Protein AF-A0A1G2ZH88-F1 (afdb_monomer)

Foldseek 3Di:
DDDDDDPPPDPPPPPPQDWAADDDPVVQVLDDVVCHPVDTDGDVVVVVNPDQDDVQVVTHWDDDPNHTFAFDKPPPDFWFFFQAADAPAWADDPPAIHHAFQKTAGDDQVCVSCQPPDWWWKWWPFRHPVDIGIFTWPHADRVRRMTGTDDPTDPRHGHGGTTMMTGDPDTDDDDPDDDDDDDDD

pLDDT: mean 80.67, std 19.85, range [30.7, 98.25]

Solvent-accessible surface area (backbone atoms only — not comparable to full-atom values): 11593 Å² total; per-residue (Å²): 142,85,88,85,79,86,79,82,72,79,83,75,70,80,55,92,80,58,63,40,75,67,75,56,62,80,57,52,71,74,44,57,78,89,49,58,87,73,46,69,45,67,72,45,64,86,67,75,48,83,76,59,72,49,73,77,81,68,40,71,82,53,68,58,94,93,35,81,51,49,63,26,42,45,51,85,68,81,65,42,57,30,70,34,60,65,31,90,48,77,38,69,60,98,88,46,66,33,10,46,42,47,29,30,32,52,78,85,66,70,73,56,76,48,64,87,52,93,80,49,41,34,42,24,23,37,59,42,92,88,50,67,51,61,43,44,52,67,46,66,42,66,90,78,32,31,42,33,45,39,81,82,54,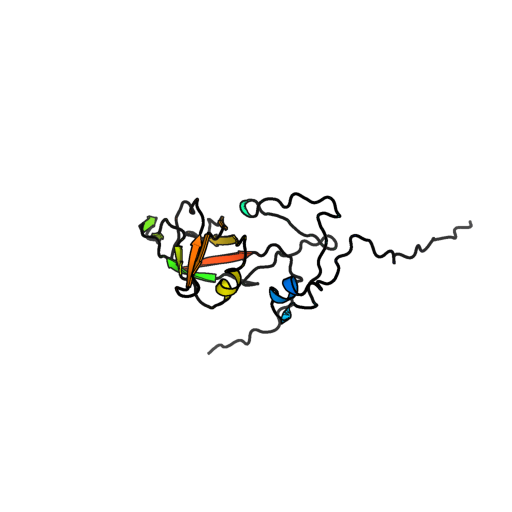57,93,84,16,26,24,56,73,23,41,31,30,37,60,46,100,50,72,42,78,89,74,78,93,80,87,77,86,84,83,75,135

Sequence (185 aa):
MDFDQDDDGDDTAFDSNSPSQVVEHAVLERLDPVARGNVLQADLHSQDITDYGEPSGGGIELFFQDKPMTLARWPNQGFVEIAQVLGPTAVGEHGAKGCAEGVFAYEGDRPGRWVAEKDVWLHGYWFWDWSDQRQKVEAIDQQKRTITLAKPHHHYGYRKGQWFYRSDDWATWPVPDSQNPTVKP

Nearest PDB structures (foldseek):
  6skg-assembly1_Bf  TM=5.204E-01  e=1.278E+00  Thermococcus kodakarensis
  3zn6-assembly1_A-2  TM=3.166E-01  e=2.103E-01  Thermus virus P23-77
  3zmn-assembly2_B  TM=2.925E-01  e=3.083E-01  Thermus virus P23-77
  1sqr-assembly1_A  TM=5.521E-01  e=5.906E+00  Pyrococcus furiosus
  4uzf-assembly1_B  TM=3.014E-01  e=8.713E-01  Corynebacterium ammoniagenes

Secondary structure (DSSP, 8-state):
---------------TTS-EE---HHHHHHS-TTTTTT-EE--SGGGT------GGGT----EETTEEPEEEEESSSS-EE--EE--SSEEEETTEEEESS-EEE--SSGGGGGTT-SS-EEEEE-S-TT-EEEEEEEEEETTTTEEEEPSSPPTT-B-TT-EEEEEEEEEEP------------

Structure (mmCIF, N/CA/C/O backbone):
data_AF-A0A1G2ZH88-F1
#
_entry.id   AF-A0A1G2ZH88-F1
#
loop_
_atom_site.group_PDB
_atom_site.id
_atom_site.type_symbol
_atom_site.label_atom_id
_atom_site.label_alt_id
_atom_site.label_comp_id
_atom_site.label_asym_id
_atom_site.label_entity_id
_atom_site.label_seq_id
_atom_site.pdbx_PDB_ins_code
_atom_site.Cartn_x
_atom_site.Cartn_y
_atom_site.Cartn_z
_atom_site.occupancy
_atom_site.B_iso_or_equiv
_atom_site.auth_seq_id
_atom_site.auth_comp_id
_atom_site.auth_asym_id
_atom_site.auth_atom_id
_atom_site.pdbx_PDB_model_num
ATOM 1 N N . MET A 1 1 ? -6.460 -7.304 67.877 1.00 42.16 1 MET A N 1
ATOM 2 C CA . MET A 1 1 ? -6.487 -8.021 66.594 1.00 42.16 1 MET A CA 1
ATOM 3 C C . MET A 1 1 ? -7.935 -8.006 66.197 1.00 42.16 1 MET A C 1
ATOM 5 O O . MET A 1 1 ? -8.683 -8.688 66.866 1.00 42.16 1 MET A O 1
ATOM 9 N N . ASP A 1 2 ? -8.296 -7.151 65.252 1.00 33.78 2 ASP A N 1
ATOM 10 C CA . ASP A 1 2 ? -9.546 -7.210 64.495 1.00 33.78 2 ASP A CA 1
ATOM 11 C C . ASP A 1 2 ? -9.200 -6.521 63.176 1.00 33.78 2 ASP A C 1
ATOM 13 O O . ASP A 1 2 ? -8.874 -5.333 63.149 1.00 33.78 2 ASP A O 1
ATOM 17 N N . PHE A 1 3 ? -9.083 -7.330 62.132 1.00 39.47 3 PHE A N 1
ATOM 18 C CA . PHE A 1 3 ? -8.787 -6.936 60.765 1.00 39.47 3 PHE A CA 1
ATOM 19 C C . PHE A 1 3 ? -9.945 -7.535 59.982 1.00 39.47 3 PHE A C 1
ATOM 21 O O . PHE A 1 3 ? -9.954 -8.740 59.788 1.00 39.47 3 PHE A O 1
ATOM 28 N N . ASP A 1 4 ? -10.955 -6.726 59.685 1.00 41.91 4 ASP A N 1
ATOM 29 C CA . ASP A 1 4 ? -12.076 -7.104 58.828 1.00 41.91 4 ASP A CA 1
ATOM 30 C C . ASP A 1 4 ? -12.722 -5.821 58.306 1.00 41.91 4 ASP A C 1
ATOM 32 O O . ASP A 1 4 ? -13.436 -5.129 59.033 1.00 41.91 4 ASP A O 1
ATOM 36 N N . GLN A 1 5 ? -12.412 -5.489 57.057 1.00 38.62 5 GLN A N 1
ATOM 37 C CA . GLN A 1 5 ? -13.396 -5.234 56.004 1.00 38.62 5 GLN A CA 1
ATOM 38 C C . GLN A 1 5 ? -12.619 -4.931 54.723 1.00 38.62 5 GLN A C 1
ATOM 40 O O . GLN A 1 5 ? -12.263 -3.786 54.447 1.00 38.62 5 GLN A O 1
ATOM 45 N N . ASP A 1 6 ? -12.333 -5.996 53.976 1.00 37.78 6 ASP A N 1
ATOM 46 C CA . ASP A 1 6 ? -12.059 -5.888 52.551 1.00 37.78 6 ASP A CA 1
ATOM 47 C C . ASP A 1 6 ? -13.381 -5.488 51.881 1.00 37.78 6 ASP A C 1
ATOM 49 O O . ASP A 1 6 ? -14.366 -6.229 51.867 1.00 37.78 6 ASP A O 1
ATOM 53 N N . ASP A 1 7 ? -13.414 -4.232 51.447 1.00 39.69 7 ASP A N 1
ATOM 54 C CA . ASP A 1 7 ? -14.431 -3.644 50.588 1.00 39.69 7 ASP A CA 1
ATOM 55 C C . ASP A 1 7 ? -14.211 -4.207 49.178 1.00 39.69 7 ASP A C 1
ATOM 57 O O . ASP A 1 7 ? -13.437 -3.663 48.389 1.00 39.69 7 ASP A O 1
ATOM 61 N N . ASP A 1 8 ? -14.834 -5.354 48.893 1.00 42.06 8 ASP A N 1
ATOM 62 C CA . ASP A 1 8 ? -14.961 -5.902 47.541 1.00 42.06 8 ASP A CA 1
ATOM 63 C C . ASP A 1 8 ? -15.889 -4.983 46.727 1.00 42.06 8 ASP A C 1
ATOM 65 O O . ASP A 1 8 ? -17.078 -5.250 46.523 1.00 42.06 8 ASP A O 1
ATOM 69 N N . GLY A 1 9 ? -15.326 -3.852 46.301 1.00 36.97 9 GLY A N 1
ATOM 70 C CA . GLY A 1 9 ? -15.921 -2.933 45.349 1.00 36.97 9 GLY A CA 1
ATOM 71 C C . GLY A 1 9 ? -16.165 -3.642 44.022 1.00 36.97 9 GLY A C 1
ATOM 72 O O . GLY A 1 9 ? -15.236 -3.990 43.300 1.00 36.97 9 GLY A O 1
ATOM 73 N N . ASP A 1 10 ? -17.444 -3.852 43.741 1.00 36.22 10 ASP A N 1
ATOM 74 C CA . ASP A 1 10 ? -18.044 -4.242 42.470 1.00 36.22 10 ASP A CA 1
ATOM 75 C C . ASP A 1 10 ? -17.406 -3.509 41.270 1.00 36.22 10 ASP A C 1
ATOM 77 O O . ASP A 1 10 ? -17.711 -2.352 40.980 1.00 36.22 10 ASP A O 1
ATOM 81 N N . ASP A 1 11 ? -16.517 -4.210 40.563 1.00 39.03 11 ASP A N 1
ATOM 82 C CA . ASP A 1 11 ? -15.760 -3.733 39.397 1.00 39.03 11 ASP A CA 1
ATOM 83 C C . ASP A 1 11 ? -16.581 -3.819 38.087 1.00 39.03 11 ASP A C 1
ATOM 85 O O . ASP A 1 11 ? -16.051 -4.055 37.002 1.00 39.03 11 ASP A O 1
ATOM 89 N N . THR A 1 12 ? -17.911 -3.668 38.162 1.00 40.97 12 THR A N 1
ATOM 90 C CA . THR A 1 12 ? -18.802 -3.656 36.982 1.00 40.97 12 THR A CA 1
ATOM 91 C C . THR A 1 12 ? -19.251 -2.257 36.565 1.00 40.97 12 THR A C 1
ATOM 93 O O . THR A 1 12 ? -20.272 -2.083 35.890 1.00 40.97 12 THR A O 1
ATOM 96 N N . ALA A 1 13 ? -18.449 -1.237 36.878 1.00 36.22 13 ALA A N 1
ATOM 97 C CA . ALA A 1 13 ? -18.542 0.024 36.163 1.00 36.22 13 ALA A CA 1
ATOM 98 C C . ALA A 1 13 ? -18.202 -0.245 34.688 1.00 36.22 13 ALA A C 1
ATOM 100 O O . ALA A 1 13 ? -17.044 -0.434 34.326 1.00 36.22 13 ALA A O 1
ATOM 101 N N . PHE A 1 14 ? -19.226 -0.287 33.830 1.00 38.41 14 PHE A N 1
ATOM 102 C CA . PHE A 1 14 ? -19.046 -0.125 32.393 1.00 38.41 14 PHE A CA 1
ATOM 103 C C . PHE A 1 14 ? -18.378 1.232 32.183 1.00 38.41 14 PHE A C 1
ATOM 105 O O . PHE A 1 14 ? -19.040 2.270 32.161 1.00 38.41 14 PHE A O 1
ATOM 112 N N . ASP A 1 15 ? -17.051 1.205 32.111 1.00 52.72 15 ASP A N 1
ATOM 113 C CA . ASP A 1 15 ? -16.222 2.351 31.802 1.00 52.72 15 ASP A CA 1
ATOM 114 C C . ASP A 1 15 ? -16.732 2.945 30.487 1.00 52.72 15 ASP A C 1
ATOM 116 O O . ASP A 1 15 ? -16.793 2.250 29.466 1.00 52.72 15 ASP A O 1
ATOM 120 N N . SER A 1 16 ? -17.120 4.221 30.513 1.00 51.28 16 SER A N 1
ATOM 121 C CA . SER A 1 16 ? -17.538 4.980 29.332 1.00 51.28 16 SER A CA 1
ATOM 122 C C . SER A 1 16 ? -16.463 5.032 28.235 1.00 51.28 16 SER A C 1
ATOM 124 O O . SER A 1 16 ? -16.773 5.450 27.123 1.00 51.28 16 SER A O 1
ATOM 126 N N . ASN A 1 17 ? -15.237 4.572 28.521 1.00 61.56 17 ASN A N 1
ATOM 127 C CA . ASN A 1 17 ? -14.155 4.351 27.557 1.00 61.56 17 ASN A CA 1
ATOM 128 C C . ASN A 1 17 ? -14.120 2.954 26.908 1.00 61.56 17 ASN A C 1
ATOM 130 O O . ASN A 1 17 ? -13.228 2.678 26.102 1.00 61.56 17 ASN A O 1
ATOM 134 N N . SER A 1 18 ? -15.055 2.056 27.219 1.00 73.12 18 SER A N 1
ATOM 135 C CA . SER A 1 18 ? -15.041 0.702 26.657 1.00 73.12 18 SER A CA 1
ATOM 136 C C . SER A 1 18 ? -15.429 0.692 25.170 1.00 73.12 18 SER A C 1
ATOM 138 O O . SER A 1 18 ? -16.426 1.316 24.792 1.0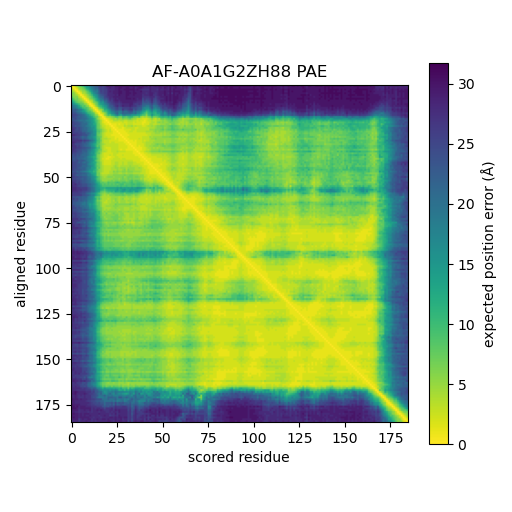0 73.12 18 SER A O 1
ATOM 140 N N . PRO A 1 19 ? -14.712 -0.058 24.310 1.00 81.94 19 PRO A N 1
ATOM 141 C CA . PRO A 1 19 ? -15.115 -0.245 22.923 1.00 81.94 19 PRO A CA 1
ATOM 142 C C . PRO A 1 19 ? -16.531 -0.836 22.816 1.00 81.94 19 PRO A C 1
ATOM 144 O O . PRO A 1 19 ? -16.877 -1.789 23.512 1.00 81.94 19 PRO A O 1
ATOM 147 N N . SER A 1 20 ? -17.341 -0.299 21.907 1.00 87.25 20 SER A N 1
ATOM 148 C CA . SER A 1 20 ? -18.717 -0.734 21.630 1.00 87.25 20 SER A CA 1
ATOM 149 C C . SER A 1 20 ? -18.806 -1.484 20.299 1.00 87.25 20 SER A C 1
ATOM 151 O O . SER A 1 20 ? -17.923 -1.359 19.456 1.00 87.25 20 SER A O 1
ATOM 153 N N . GLN A 1 21 ? -19.847 -2.288 20.070 1.00 90.94 21 GLN A N 1
ATOM 154 C CA . GLN A 1 21 ? -20.020 -2.941 18.766 1.00 90.94 21 GLN A CA 1
ATOM 155 C C . GLN A 1 21 ? -20.335 -1.924 17.664 1.00 90.94 21 GLN A C 1
ATOM 157 O O . GLN A 1 21 ? -21.145 -1.020 17.859 1.00 90.94 21 GLN A O 1
ATOM 162 N N . VAL A 1 22 ? -19.749 -2.126 16.481 1.00 88.56 22 VAL A N 1
ATOM 163 C CA . VAL A 1 22 ? -20.111 -1.351 15.286 1.00 88.56 22 VAL A CA 1
ATOM 164 C C . VAL A 1 22 ? -21.521 -1.732 14.843 1.00 88.56 22 VAL A C 1
ATOM 166 O O . VAL A 1 22 ? -21.777 -2.890 14.499 1.00 88.56 22 VAL A O 1
ATOM 169 N N . VAL A 1 23 ? -22.424 -0.754 14.802 1.00 87.88 23 VAL A N 1
ATOM 170 C CA . VAL A 1 23 ? -23.828 -0.950 14.395 1.00 87.88 23 VAL A CA 1
ATOM 171 C C . VAL A 1 23 ? -24.220 -0.096 13.190 1.00 87.88 23 VAL A C 1
ATOM 173 O O . VAL A 1 23 ? -25.217 -0.378 12.524 1.00 87.88 23 VAL A O 1
ATOM 176 N N . GLU A 1 24 ? -23.428 0.923 12.861 1.00 89.12 24 GLU A N 1
ATOM 177 C CA . GLU A 1 24 ? -23.667 1.821 11.740 1.00 89.12 24 GLU A CA 1
ATOM 178 C C . GLU A 1 24 ? -23.619 1.066 10.404 1.00 89.12 24 GLU A C 1
ATOM 180 O O . GLU A 1 24 ? -22.575 0.568 9.974 1.00 89.12 24 GLU A O 1
ATOM 185 N N . HIS A 1 25 ? -24.752 1.038 9.695 1.00 87.75 25 HIS A N 1
ATOM 186 C CA . HIS A 1 25 ? -24.906 0.288 8.443 1.00 87.75 25 HIS A CA 1
ATOM 187 C C . HIS A 1 25 ? -23.846 0.652 7.395 1.00 87.75 25 HIS A C 1
ATOM 189 O O . HIS A 1 25 ? -23.230 -0.228 6.799 1.00 87.75 25 HIS A O 1
ATOM 195 N N . ALA A 1 26 ? -23.571 1.950 7.229 1.00 86.75 26 ALA A N 1
ATOM 196 C CA . ALA A 1 26 ? -22.577 2.439 6.277 1.00 86.75 26 ALA A CA 1
ATOM 197 C C . ALA A 1 26 ? -21.147 1.959 6.599 1.00 86.75 26 ALA A C 1
ATOM 199 O O . ALA A 1 26 ? -20.332 1.795 5.691 1.00 86.75 26 ALA A O 1
ATOM 200 N N . VAL A 1 27 ? -20.826 1.717 7.876 1.00 85.38 27 VAL A N 1
ATOM 201 C CA . VAL A 1 27 ? -19.529 1.159 8.287 1.00 85.38 27 VAL A CA 1
ATOM 202 C C . VAL A 1 27 ? -19.515 -0.349 8.044 1.00 85.38 27 VAL A C 1
ATOM 204 O O . VAL A 1 27 ? -18.581 -0.866 7.433 1.00 85.38 27 VAL A O 1
ATOM 207 N N . LEU A 1 28 ? -20.581 -1.056 8.430 1.00 86.56 28 LEU A N 1
ATOM 208 C CA . LEU A 1 28 ? -20.712 -2.503 8.227 1.00 86.56 28 LEU A CA 1
ATOM 209 C C . LEU A 1 28 ? -20.646 -2.909 6.746 1.00 86.56 28 LEU A C 1
ATOM 211 O O . LEU A 1 28 ? -20.060 -3.943 6.420 1.00 86.56 28 LEU A O 1
ATOM 215 N N . GLU A 1 29 ? -21.198 -2.102 5.837 1.00 87.06 29 GLU A N 1
ATOM 216 C CA . GLU A 1 29 ? -21.135 -2.345 4.389 1.00 87.06 29 GLU A CA 1
ATOM 217 C C . GLU A 1 29 ? -19.706 -2.309 3.830 1.00 87.06 29 GLU A C 1
ATOM 219 O O . GLU A 1 29 ? -19.413 -3.019 2.867 1.00 87.06 29 GLU A O 1
ATOM 224 N N . ARG A 1 30 ? -18.799 -1.551 4.461 1.00 82.69 30 ARG A N 1
ATOM 225 C CA . ARG A 1 30 ? -17.374 -1.485 4.086 1.00 82.69 30 ARG A CA 1
ATOM 226 C C . ARG A 1 30 ? -16.585 -2.694 4.588 1.00 82.69 30 ARG A C 1
ATOM 228 O O . ARG A 1 30 ? -15.577 -3.078 3.986 1.00 82.69 30 ARG A O 1
ATOM 235 N N . LEU A 1 31 ? -17.042 -3.306 5.679 1.00 83.00 31 LEU A N 1
ATOM 236 C CA . LEU A 1 31 ? -16.409 -4.479 6.267 1.00 83.00 31 LEU A CA 1
ATOM 237 C C . LEU A 1 31 ? -16.694 -5.740 5.448 1.00 83.00 31 LEU A C 1
ATOM 239 O O . LEU A 1 31 ? -17.761 -5.917 4.850 1.00 83.00 31 LEU A O 1
ATOM 243 N N . ASP A 1 32 ? -15.719 -6.650 5.460 1.00 81.75 32 ASP A N 1
ATOM 244 C CA . ASP A 1 32 ? -15.925 -8.009 4.970 1.00 81.75 32 ASP A CA 1
ATOM 245 C C . ASP A 1 32 ? -17.092 -8.661 5.729 1.00 81.75 32 ASP A C 1
ATOM 247 O O . ASP A 1 32 ? -17.134 -8.529 6.956 1.00 81.75 32 ASP A O 1
ATOM 251 N N . PRO A 1 33 ? -18.027 -9.357 5.054 1.00 83.94 33 PRO A N 1
ATOM 252 C CA . PRO A 1 33 ? -19.134 -10.026 5.726 1.00 83.94 33 PRO A CA 1
ATOM 253 C C . PRO A 1 33 ? -18.716 -10.877 6.928 1.00 83.94 33 PRO A C 1
ATOM 255 O O . PRO A 1 33 ? -19.429 -10.872 7.926 1.00 83.94 33 PRO A O 1
ATOM 258 N N . VAL A 1 34 ? -17.551 -11.537 6.877 1.00 84.88 34 VAL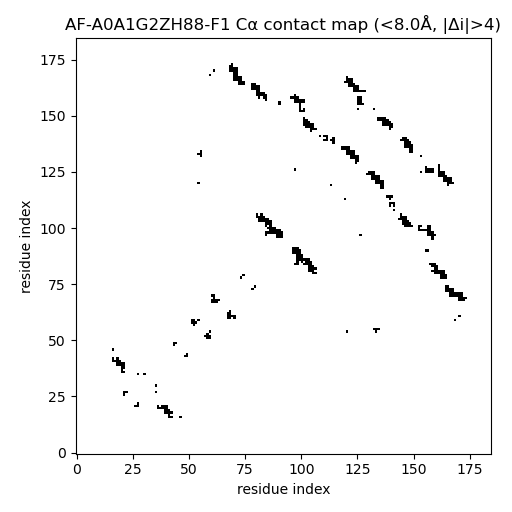 A N 1
ATOM 259 C CA . VAL A 1 34 ? -17.061 -12.378 7.990 1.00 84.88 34 VAL A CA 1
ATOM 260 C C . VAL A 1 34 ? -16.589 -11.575 9.209 1.00 84.88 34 VAL A C 1
ATOM 262 O O . VAL A 1 34 ? -16.514 -12.111 10.311 1.00 84.88 34 VAL A O 1
ATOM 265 N N . ALA A 1 35 ? -16.266 -10.292 9.032 1.00 85.75 35 ALA A N 1
ATOM 266 C CA . ALA A 1 35 ? -15.848 -9.407 10.117 1.00 85.75 35 ALA A CA 1
ATOM 267 C C . ALA A 1 35 ? -17.041 -8.746 10.827 1.00 85.75 35 ALA A C 1
ATOM 269 O O . ALA A 1 35 ? -16.918 -8.311 11.971 1.00 85.75 35 ALA A O 1
ATOM 270 N N . ARG A 1 36 ? -18.207 -8.665 10.175 1.00 88.12 36 ARG A N 1
ATOM 271 C CA . ARG A 1 36 ? -19.398 -8.011 10.740 1.00 88.12 36 ARG A CA 1
ATOM 272 C C . ARG A 1 36 ? -19.820 -8.702 12.041 1.00 88.12 36 ARG A C 1
ATOM 274 O O . ARG A 1 36 ? -19.856 -9.925 12.111 1.00 88.12 36 ARG A O 1
ATOM 281 N N . GLY A 1 37 ? -20.125 -7.910 13.068 1.00 86.94 37 GLY A N 1
ATOM 282 C CA . GLY A 1 37 ? -20.466 -8.402 14.411 1.00 86.94 37 GLY A CA 1
ATOM 283 C C . GLY A 1 37 ? -19.268 -8.741 15.309 1.00 86.94 37 GLY A C 1
ATOM 284 O O . GLY A 1 37 ? -19.453 -8.885 16.512 1.00 86.94 37 GLY A O 1
ATOM 285 N N . ASN A 1 38 ? -18.049 -8.801 14.758 1.00 88.00 38 ASN A N 1
ATOM 286 C CA . ASN A 1 38 ? -16.813 -9.037 15.518 1.00 88.00 38 ASN A CA 1
ATOM 287 C C . ASN A 1 38 ? -15.969 -7.764 15.710 1.00 88.00 38 ASN A C 1
ATOM 289 O O . ASN A 1 38 ? -14.958 -7.799 16.406 1.00 88.00 38 ASN A O 1
ATOM 293 N N . VAL A 1 39 ? -16.349 -6.653 15.071 1.00 88.44 39 VAL A N 1
ATOM 294 C CA . VAL A 1 39 ? -15.622 -5.381 15.158 1.00 88.44 39 VAL A CA 1
ATOM 295 C C . VAL A 1 39 ? -16.180 -4.530 16.292 1.00 88.44 39 VAL A C 1
ATOM 297 O O . VAL A 1 39 ? -17.390 -4.298 16.375 1.00 88.44 39 VAL A O 1
ATOM 300 N N . LEU A 1 40 ? -15.269 -4.046 17.133 1.00 88.81 40 LEU A N 1
ATOM 301 C CA . LEU A 1 40 ? -15.532 -3.051 18.164 1.00 88.81 40 LEU A CA 1
ATOM 302 C C . LEU A 1 40 ? -14.985 -1.687 17.723 1.00 88.81 40 LEU A C 1
ATOM 304 O O . LEU A 1 40 ? -13.981 -1.622 17.013 1.00 88.81 40 LEU A O 1
ATOM 308 N N . GLN A 1 41 ? -15.637 -0.612 18.154 1.00 88.56 41 GLN A N 1
ATOM 309 C CA . GLN A 1 41 ? -15.246 0.774 17.926 1.00 88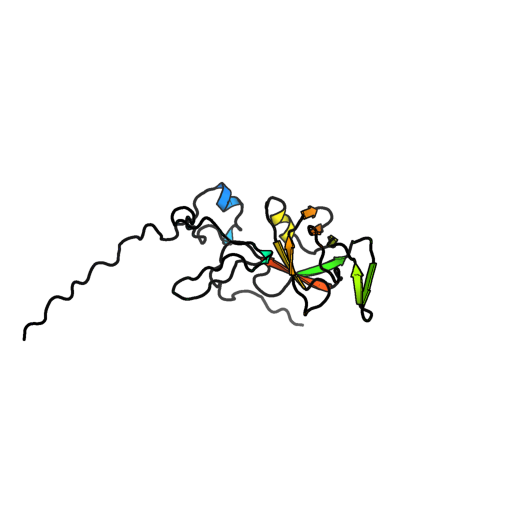.56 41 GLN A CA 1
ATOM 310 C C . GLN A 1 41 ? -15.079 1.513 19.250 1.00 88.56 41 GLN A C 1
ATOM 312 O O . GLN A 1 41 ? -15.876 1.341 20.172 1.00 88.56 41 GLN A O 1
ATOM 317 N N . ALA A 1 42 ? -14.064 2.365 19.317 1.00 87.69 42 ALA A N 1
ATOM 318 C CA . ALA A 1 42 ? -13.867 3.316 20.399 1.00 87.69 42 ALA A CA 1
ATOM 319 C C . ALA A 1 42 ? -13.842 4.727 19.808 1.00 87.69 42 ALA A C 1
ATOM 321 O O . ALA A 1 42 ? -13.250 4.946 18.748 1.00 87.69 42 ALA A O 1
ATOM 322 N N . ASP A 1 43 ? -14.495 5.669 20.482 1.00 86.88 43 ASP A N 1
ATOM 323 C CA . ASP A 1 43 ? -14.415 7.082 20.131 1.00 86.88 43 ASP A CA 1
ATOM 324 C C . ASP A 1 43 ? -13.137 7.664 20.752 1.00 86.88 43 ASP A C 1
ATOM 326 O O . ASP A 1 43 ? -12.988 7.724 21.971 1.00 86.88 43 ASP A O 1
ATOM 330 N N . LEU A 1 44 ? -12.180 8.023 19.895 1.00 87.56 44 LEU A N 1
ATOM 331 C CA . LEU A 1 44 ? -10.914 8.628 20.308 1.00 87.56 44 LEU A CA 1
ATOM 332 C C . LEU A 1 44 ? -11.075 10.120 20.621 1.00 87.56 44 LEU A C 1
ATOM 334 O O . LEU A 1 44 ? -10.394 10.644 21.500 1.00 87.56 44 LEU A O 1
ATOM 338 N N . HIS A 1 45 ? -12.011 10.799 19.955 1.00 87.00 45 HIS A N 1
ATOM 339 C CA . HIS A 1 45 ? -12.262 12.215 20.190 1.00 87.00 45 HIS A CA 1
ATOM 340 C C . HIS A 1 45 ? -12.895 12.432 21.566 1.00 87.00 45 HIS A C 1
ATOM 342 O O . HIS A 1 45 ? -12.558 13.395 22.249 1.00 87.00 45 HIS A O 1
ATOM 348 N N . SER A 1 46 ? -13.779 11.533 22.013 1.00 88.12 46 SER A N 1
ATOM 349 C CA . SER A 1 46 ? -14.308 11.574 23.385 1.00 88.12 46 SER A CA 1
ATOM 350 C C . SER A 1 46 ? -13.240 11.321 24.457 1.00 88.12 46 SER A C 1
ATOM 352 O O . SER A 1 46 ? -13.511 11.533 25.635 1.00 88.12 46 SER A O 1
ATOM 354 N N . GLN A 1 47 ? -12.051 10.866 24.053 1.00 86.19 47 GLN A N 1
ATOM 355 C CA . GLN A 1 47 ? -10.885 10.618 24.903 1.00 86.19 47 GLN A CA 1
ATOM 356 C C . GLN A 1 47 ? -9.792 11.685 24.727 1.00 86.19 47 GLN A C 1
ATOM 358 O O . GLN A 1 47 ? -8.653 11.464 25.128 1.00 86.19 47 GLN A O 1
ATOM 363 N N . ASP A 1 48 ? -10.117 12.821 24.099 1.00 90.00 48 ASP A N 1
ATOM 364 C CA . ASP A 1 48 ? -9.186 13.920 23.806 1.00 90.00 48 ASP A CA 1
ATOM 365 C C . ASP A 1 48 ? -7.995 13.524 22.906 1.00 90.00 48 ASP A C 1
ATOM 367 O O . ASP A 1 48 ? -7.000 14.247 22.802 1.00 90.00 48 ASP A O 1
ATOM 371 N N . ILE A 1 49 ? -8.098 12.397 22.193 1.00 87.44 49 ILE A N 1
ATOM 372 C CA . ILE A 1 49 ? -7.116 11.965 21.198 1.00 87.44 49 ILE A CA 1
ATOM 373 C C . ILE A 1 49 ? -7.565 12.499 19.838 1.00 87.44 49 ILE A C 1
ATOM 375 O O . ILE A 1 49 ? -8.437 11.935 19.178 1.00 87.44 49 ILE A O 1
ATOM 379 N N . THR A 1 50 ? -6.962 13.609 19.416 1.00 87.62 50 THR A N 1
ATOM 380 C CA . THR A 1 50 ? -7.271 14.271 18.134 1.00 87.62 50 THR A CA 1
ATOM 381 C C . THR A 1 50 ? -6.121 14.238 17.129 1.00 87.62 50 THR A C 1
ATOM 383 O O . THR A 1 50 ? -6.304 14.638 15.980 1.00 87.62 50 THR A O 1
ATOM 386 N N . ASP A 1 51 ? -4.937 13.803 17.560 1.00 86.00 51 ASP A N 1
ATOM 387 C CA . ASP A 1 51 ? -3.762 13.599 16.713 1.00 86.00 51 ASP A CA 1
ATOM 388 C C . ASP A 1 51 ? -3.459 12.102 16.634 1.00 86.00 51 ASP A C 1
ATOM 390 O O . ASP A 1 51 ? -3.208 11.449 17.647 1.00 86.00 51 ASP A O 1
ATOM 394 N N . TYR A 1 52 ? -3.514 11.563 15.420 1.00 82.19 52 TYR A N 1
ATOM 395 C CA . TYR A 1 52 ? -3.323 10.140 15.138 1.00 82.19 52 TYR A CA 1
ATOM 396 C C . TYR A 1 52 ? -1.942 9.847 14.529 1.00 82.19 52 TYR A C 1
ATOM 398 O O . TYR A 1 52 ? -1.649 8.703 14.173 1.00 82.19 52 TYR A O 1
ATOM 406 N N . GLY A 1 53 ? -1.094 10.873 14.398 1.00 83.69 53 GLY A N 1
ATOM 407 C CA . GLY A 1 53 ? 0.177 10.797 13.691 1.00 83.69 53 GLY A CA 1
ATOM 408 C C . GLY A 1 53 ? 0.023 10.619 12.177 1.00 83.69 53 GLY A C 1
ATOM 409 O O . GLY A 1 53 ? -1.075 10.582 11.621 1.00 83.69 53 GLY A O 1
ATOM 410 N N . GLU A 1 54 ? 1.159 10.499 11.485 1.00 81.31 54 GLU A N 1
ATOM 411 C CA . GLU A 1 54 ? 1.192 10.208 10.049 1.00 81.31 54 GLU A CA 1
ATOM 412 C C . GLU A 1 54 ? 1.553 8.735 9.791 1.00 81.31 54 GLU A C 1
ATOM 414 O O . GLU A 1 54 ? 2.539 8.242 10.356 1.00 81.31 54 GLU A O 1
ATOM 419 N N . PRO A 1 55 ? 0.859 8.037 8.867 1.00 79.75 55 PRO A N 1
ATOM 420 C CA . PRO A 1 55 ? 1.199 6.660 8.499 1.00 79.75 55 PRO A CA 1
ATOM 421 C C . PRO A 1 55 ? 2.657 6.495 8.044 1.00 79.75 55 PRO A C 1
ATOM 423 O O . PRO A 1 55 ? 3.286 5.467 8.300 1.00 79.75 55 PRO A O 1
ATOM 426 N N . SER A 1 56 ? 3.225 7.526 7.411 1.00 78.12 56 SER A N 1
ATOM 427 C CA . SER A 1 56 ? 4.624 7.581 6.967 1.00 78.12 56 SER A CA 1
ATOM 428 C C . SER A 1 56 ? 5.625 7.344 8.112 1.00 78.12 56 SER A C 1
ATOM 430 O O . SER A 1 56 ? 6.639 6.679 7.901 1.00 78.12 56 SER A O 1
ATOM 432 N N . GLY A 1 57 ? 5.315 7.822 9.323 1.00 73.12 57 GLY A N 1
ATOM 433 C CA . GLY A 1 57 ? 6.184 7.801 10.503 1.00 73.12 57 GLY A CA 1
ATOM 434 C C . GLY A 1 57 ? 5.923 6.669 11.499 1.00 73.12 57 GLY A C 1
ATOM 435 O O . GLY A 1 57 ? 6.583 6.625 12.530 1.00 73.12 57 GLY A O 1
ATOM 436 N N . GLY A 1 58 ? 4.989 5.754 11.214 1.00 70.69 58 GLY A N 1
ATOM 437 C CA . GLY A 1 58 ? 4.604 4.678 12.142 1.00 70.69 58 GLY A CA 1
ATOM 438 C C . GLY A 1 58 ? 3.141 4.721 12.566 1.00 70.69 58 GLY A C 1
ATOM 439 O O . GLY A 1 58 ? 2.593 3.668 12.867 1.00 70.69 58 GLY A O 1
ATOM 440 N N . GLY A 1 59 ? 2.497 5.888 12.471 1.00 77.25 59 GLY A N 1
ATOM 441 C CA . GLY A 1 59 ? 1.087 6.067 12.815 1.00 77.25 59 GLY A CA 1
ATOM 442 C C . GLY A 1 59 ? 0.779 5.775 14.286 1.00 77.25 59 GLY A C 1
ATOM 443 O O . GLY A 1 59 ? 1.630 5.940 15.160 1.00 77.25 59 GLY A O 1
ATOM 444 N N . ILE A 1 60 ? -0.460 5.353 14.534 1.00 82.06 60 ILE A N 1
ATOM 445 C CA . ILE A 1 60 ? -0.976 4.994 15.854 1.00 82.06 60 ILE A CA 1
ATOM 446 C C . ILE A 1 60 ? -0.699 3.520 16.182 1.00 82.06 60 ILE A C 1
ATOM 448 O O . ILE A 1 60 ? -0.822 2.641 15.326 1.00 82.06 60 ILE A O 1
ATOM 452 N N . GLU A 1 61 ? -0.383 3.238 17.444 1.00 83.69 61 GLU A N 1
ATOM 453 C CA . GLU A 1 61 ? -0.309 1.881 17.987 1.00 83.69 61 GLU A CA 1
ATOM 454 C C . GLU A 1 61 ? -1.412 1.676 19.026 1.00 83.69 61 GLU A C 1
ATOM 456 O O . GLU A 1 61 ? -1.678 2.551 19.851 1.00 83.69 61 GLU A O 1
ATOM 461 N N . LEU A 1 62 ? -2.046 0.504 19.000 1.00 85.38 62 LEU A N 1
ATOM 462 C CA . LEU A 1 62 ? -3.054 0.118 19.981 1.00 85.38 62 LEU A CA 1
ATOM 463 C C . LEU A 1 62 ? -2.475 -0.931 20.924 1.00 85.38 62 LEU A C 1
ATOM 465 O O . LEU A 1 62 ? -1.983 -1.967 20.478 1.00 85.38 62 LEU A O 1
ATOM 469 N N . PHE A 1 63 ? -2.603 -0.692 22.224 1.00 86.06 63 PHE A N 1
ATOM 470 C CA . PHE A 1 63 ? -2.317 -1.671 23.263 1.00 86.06 63 PHE A CA 1
ATOM 471 C C . PHE A 1 63 ? -3.623 -2.074 23.938 1.00 86.06 63 PHE A C 1
ATOM 473 O O . PHE A 1 63 ? -4.438 -1.224 24.286 1.00 86.06 63 PHE A O 1
ATOM 480 N N . PHE A 1 64 ? -3.817 -3.374 24.142 1.00 82.00 64 PHE A N 1
ATOM 481 C CA . PHE A 1 64 ? -4.945 -3.908 24.896 1.00 82.00 64 PHE A CA 1
ATOM 482 C C . PHE A 1 64 ? -4.423 -4.872 25.957 1.00 82.00 64 PHE A C 1
ATOM 484 O O . PHE A 1 64 ? -3.729 -5.833 25.624 1.00 82.00 64 PHE A O 1
ATOM 491 N N . GLN A 1 65 ? -4.739 -4.607 27.230 1.00 86.31 65 GLN A N 1
ATOM 492 C CA . GLN A 1 65 ? -4.220 -5.368 28.378 1.00 86.31 65 GLN A CA 1
ATOM 493 C C . GLN A 1 65 ? -2.687 -5.512 28.341 1.00 86.31 65 GLN A C 1
ATOM 495 O O . GLN A 1 65 ? -2.155 -6.623 28.375 1.00 86.31 65 GLN A O 1
ATOM 500 N N . ASP A 1 66 ? -1.992 -4.383 28.180 1.00 86.06 66 ASP A N 1
ATOM 501 C CA . ASP A 1 66 ? -0.526 -4.289 28.088 1.00 86.06 66 ASP A CA 1
ATOM 502 C C . ASP A 1 66 ? 0.112 -5.098 26.946 1.00 86.06 66 ASP A C 1
ATOM 504 O O . ASP A 1 66 ? 1.321 -5.338 26.929 1.00 86.06 66 ASP A O 1
ATOM 508 N N . LYS A 1 67 ? -0.685 -5.517 25.955 1.00 85.94 67 LYS A N 1
ATOM 509 C CA . LYS A 1 67 ? -0.202 -6.230 24.771 1.00 85.94 67 LYS A CA 1
ATOM 510 C C . LYS A 1 67 ? -0.381 -5.370 23.525 1.00 85.94 67 LYS A C 1
ATOM 512 O O . LYS A 1 67 ? -1.498 -4.908 23.280 1.00 85.94 67 LYS A O 1
ATOM 517 N N . PRO A 1 68 ? 0.675 -5.186 22.714 1.00 86.31 68 PRO A N 1
ATOM 518 C CA . PRO A 1 68 ? 0.545 -4.491 21.444 1.00 86.31 68 PRO A CA 1
ATOM 519 C C . PRO A 1 68 ? -0.366 -5.294 20.516 1.00 86.31 68 PRO A C 1
ATOM 521 O O . PRO A 1 68 ? -0.199 -6.506 20.339 1.00 86.31 68 PRO A O 1
ATOM 524 N N . MET A 1 69 ? -1.334 -4.615 19.918 1.00 85.31 69 MET A N 1
ATOM 525 C CA . MET A 1 69 ? -2.197 -5.182 18.897 1.00 85.31 69 MET A CA 1
ATOM 526 C C . MET A 1 69 ? -1.557 -5.026 17.521 1.00 85.31 69 MET A C 1
ATOM 528 O O . MET A 1 69 ? -0.818 -4.085 17.245 1.00 85.31 69 MET A O 1
ATOM 532 N N . THR A 1 70 ? -1.847 -5.971 16.631 1.00 82.38 70 THR A N 1
ATOM 533 C CA . THR A 1 70 ? -1.379 -5.893 15.246 1.00 82.38 70 THR A CA 1
ATOM 534 C C . THR A 1 70 ? -2.358 -5.059 14.435 1.00 82.38 70 THR A C 1
ATOM 536 O O . THR A 1 70 ? -3.553 -5.372 14.397 1.00 82.38 70 THR A O 1
ATOM 539 N N . LEU A 1 71 ? -1.848 -4.018 13.771 1.00 82.25 71 LEU A N 1
ATOM 540 C CA . LEU A 1 71 ? -2.615 -3.284 12.770 1.00 82.25 71 LEU A CA 1
ATOM 541 C C . LEU A 1 71 ? -3.137 -4.260 11.718 1.00 82.25 71 LEU A C 1
ATOM 543 O O . LEU A 1 71 ? -2.405 -5.134 11.240 1.00 82.25 71 LEU A O 1
ATOM 547 N N . ALA A 1 72 ? -4.410 -4.111 11.373 1.00 82.38 72 ALA A N 1
ATOM 548 C CA . ALA A 1 72 ? -5.016 -4.895 10.324 1.00 82.38 72 ALA A CA 1
ATOM 549 C C . ALA A 1 72 ? -4.211 -4.681 9.042 1.00 82.38 72 ALA A C 1
ATOM 551 O O . ALA A 1 72 ? -3.772 -3.580 8.717 1.00 82.38 72 ALA A O 1
ATOM 552 N N . ARG A 1 73 ? -3.951 -5.765 8.324 1.00 86.19 73 ARG A N 1
ATOM 553 C CA . ARG A 1 73 ? -3.173 -5.717 7.092 1.00 86.19 73 ARG A CA 1
ATOM 554 C C . ARG A 1 73 ? -3.682 -6.745 6.120 1.00 86.19 73 ARG A C 1
ATOM 556 O O . ARG A 1 73 ? -4.198 -7.788 6.513 1.00 86.19 73 ARG A O 1
ATOM 563 N N . TRP A 1 74 ? -3.476 -6.479 4.839 1.00 86.75 74 TRP A N 1
ATOM 564 C CA . TRP A 1 74 ? -3.664 -7.482 3.812 1.00 86.75 74 TRP A CA 1
ATOM 565 C C . TRP A 1 74 ? -2.402 -7.662 2.959 1.00 86.75 74 TRP A C 1
ATOM 567 O O . TRP A 1 74 ? -1.878 -6.672 2.439 1.00 86.75 74 TRP A O 1
ATOM 577 N N . PRO A 1 75 ? -1.969 -8.917 2.744 1.00 88.62 75 PRO A N 1
ATOM 578 C CA . PRO A 1 75 ? -2.465 -10.133 3.400 1.00 88.62 75 PRO A CA 1
ATOM 579 C C . PRO A 1 75 ? -2.140 -10.142 4.907 1.00 88.62 75 PRO A C 1
ATOM 581 O O . PRO A 1 75 ? -1.187 -9.495 5.349 1.00 88.62 75 PRO A O 1
ATOM 584 N N . ASN A 1 76 ? -2.922 -10.890 5.699 1.00 84.31 76 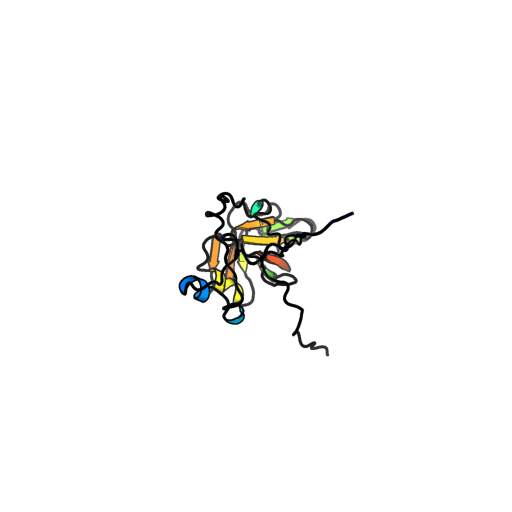ASN A N 1
ATOM 585 C CA . ASN A 1 76 ? -2.686 -11.026 7.147 1.00 84.31 76 ASN A CA 1
ATOM 586 C C . ASN A 1 76 ? -1.255 -11.514 7.437 1.00 84.31 76 ASN A C 1
ATOM 588 O O . ASN A 1 76 ? -0.651 -11.113 8.424 1.00 84.31 76 ASN A O 1
ATOM 592 N N . GLN A 1 77 ? -0.711 -12.355 6.552 1.00 85.00 77 GLN A N 1
ATOM 593 C CA . GLN A 1 77 ? 0.650 -12.883 6.594 1.00 85.00 77 GLN A CA 1
ATOM 594 C C . GLN A 1 77 ? 1.281 -12.811 5.201 1.00 85.00 77 GLN A C 1
ATOM 596 O O . GLN A 1 77 ? 0.589 -12.949 4.194 1.00 85.00 77 GLN A O 1
ATOM 601 N N . GLY A 1 78 ? 2.598 -12.613 5.143 1.00 90.31 78 GLY A N 1
ATOM 602 C CA . GLY A 1 78 ? 3.336 -12.496 3.882 1.00 90.31 78 GLY A CA 1
ATOM 603 C C . GLY A 1 78 ? 3.073 -11.188 3.129 1.00 90.31 78 GLY A C 1
ATOM 604 O O . GLY A 1 78 ? 2.752 -10.166 3.738 1.00 90.31 78 GLY A O 1
ATOM 605 N N . PHE A 1 79 ? 3.237 -11.227 1.808 1.00 91.88 79 PHE A N 1
ATOM 606 C CA . PHE A 1 79 ? 3.238 -10.052 0.937 1.00 91.88 79 PHE A CA 1
ATOM 607 C C . PHE A 1 79 ? 2.527 -10.321 -0.390 1.00 91.88 79 PHE A C 1
ATOM 609 O O . PHE A 1 79 ? 2.288 -11.466 -0.770 1.00 91.88 79 PHE A O 1
ATOM 616 N N . VAL A 1 80 ? 2.228 -9.238 -1.097 1.00 93.50 80 VAL A N 1
ATOM 617 C CA . VAL A 1 80 ? 1.766 -9.199 -2.485 1.00 93.50 80 VAL A CA 1
ATOM 618 C C . VAL A 1 80 ? 2.948 -8.852 -3.378 1.00 93.50 80 VAL A C 1
ATOM 620 O O . VAL A 1 80 ? 3.777 -8.024 -3.008 1.00 93.50 80 VAL A O 1
ATOM 623 N N . GLU A 1 81 ? 3.013 -9.452 -4.560 1.00 95.31 81 GLU A N 1
ATOM 624 C CA . GLU A 1 81 ? 4.060 -9.176 -5.541 1.00 95.31 81 GLU A CA 1
ATOM 625 C C . GLU A 1 81 ? 3.625 -8.098 -6.551 1.00 95.31 81 GLU A C 1
ATOM 627 O O . GLU A 1 81 ? 2.480 -8.060 -7.011 1.00 95.31 81 GLU A O 1
ATOM 632 N N . ILE A 1 82 ? 4.563 -7.237 -6.946 1.00 97.19 82 ILE A N 1
ATOM 633 C CA . ILE A 1 82 ? 4.429 -6.353 -8.102 1.00 97.19 82 ILE A CA 1
ATOM 634 C C . ILE A 1 82 ? 4.537 -7.192 -9.381 1.00 97.19 82 ILE A C 1
ATOM 636 O O . ILE A 1 82 ? 5.634 -7.579 -9.795 1.00 97.19 82 ILE A O 1
ATOM 640 N N . ALA A 1 83 ? 3.406 -7.411 -10.052 1.00 96.81 83 ALA A N 1
ATOM 641 C CA . ALA A 1 83 ? 3.330 -8.250 -11.249 1.00 96.81 83 ALA A CA 1
ATOM 642 C C . ALA A 1 83 ? 4.103 -7.653 -12.437 1.00 96.81 83 ALA A C 1
ATOM 644 O O . ALA A 1 83 ? 4.758 -8.364 -13.209 1.00 96.81 83 ALA A O 1
ATOM 645 N N . GLN A 1 84 ? 4.044 -6.326 -12.586 1.00 97.38 84 GLN A N 1
ATOM 646 C CA . GLN A 1 84 ? 4.760 -5.590 -13.624 1.00 97.38 84 GLN A CA 1
ATOM 647 C C . GLN A 1 84 ? 4.902 -4.113 -13.254 1.00 97.38 84 GLN A C 1
ATOM 649 O O . GLN A 1 84 ? 3.943 -3.492 -12.812 1.00 97.38 84 GLN A O 1
ATOM 654 N N . VAL A 1 85 ? 6.068 -3.524 -13.517 1.00 97.62 85 VAL A N 1
ATOM 655 C CA . VAL A 1 85 ? 6.267 -2.069 -13.449 1.00 97.62 85 VAL A CA 1
ATOM 656 C C . VAL A 1 85 ? 5.896 -1.414 -14.777 1.00 97.62 85 VAL A C 1
ATOM 658 O O . VAL A 1 85 ? 6.191 -1.951 -15.846 1.00 97.62 85 VAL A O 1
ATOM 661 N N . LEU A 1 86 ? 5.221 -0.270 -14.700 1.00 97.56 86 LEU A N 1
ATOM 662 C CA . LEU A 1 86 ? 4.614 0.427 -15.839 1.00 97.56 86 LEU A CA 1
ATOM 663 C C . LEU A 1 86 ? 5.110 1.873 -15.984 1.00 97.56 86 LEU A C 1
ATOM 665 O O . LEU A 1 86 ? 4.644 2.593 -16.867 1.00 97.56 86 LEU A O 1
ATOM 669 N N . GLY A 1 87 ? 6.040 2.306 -15.127 1.00 95.81 87 GLY A N 1
ATOM 670 C CA . GLY A 1 87 ? 6.662 3.622 -15.232 1.00 95.81 87 GLY A CA 1
ATOM 671 C C . GLY A 1 87 ? 7.436 3.782 -16.551 1.00 95.81 87 GLY A C 1
ATOM 672 O O . GLY A 1 87 ? 8.080 2.828 -16.998 1.00 95.81 87 GLY A O 1
ATOM 673 N N . PRO A 1 88 ? 7.383 4.954 -17.206 1.00 95.94 88 PRO A N 1
ATOM 674 C CA . PRO A 1 88 ? 8.072 5.184 -18.474 1.00 95.94 88 PRO A CA 1
ATOM 675 C C . PRO A 1 88 ? 9.595 5.291 -18.330 1.00 95.94 88 PRO A C 1
ATOM 677 O O . PRO A 1 88 ? 10.316 5.041 -19.300 1.00 95.94 88 PRO A O 1
ATOM 680 N N . THR A 1 89 ? 10.098 5.668 -17.152 1.00 97.81 89 THR A N 1
ATOM 681 C CA . THR A 1 89 ? 11.523 5.937 -16.954 1.00 97.81 89 THR A CA 1
ATOM 682 C C . THR A 1 89 ? 12.213 4.705 -16.395 1.00 97.81 89 THR A C 1
ATOM 684 O O . THR A 1 89 ? 12.089 4.401 -15.210 1.00 97.81 89 THR A O 1
ATOM 687 N N . ALA A 1 90 ? 12.968 4.001 -17.238 1.00 96.44 90 ALA A N 1
ATOM 688 C CA . ALA A 1 90 ? 13.757 2.855 -16.803 1.00 96.44 90 ALA A CA 1
ATOM 689 C C . ALA A 1 90 ? 14.873 3.280 -15.833 1.00 96.44 90 ALA A C 1
ATOM 691 O O . ALA A 1 90 ? 15.621 4.221 -16.101 1.00 96.44 90 ALA A O 1
ATOM 692 N N . VAL A 1 91 ? 15.020 2.533 -14.741 1.00 95.38 91 VAL A N 1
ATOM 693 C CA . VAL A 1 91 ? 16.125 2.652 -13.782 1.00 95.38 91 VAL A CA 1
ATOM 694 C C . VAL A 1 91 ? 16.747 1.281 -13.545 1.00 95.38 91 VAL A C 1
ATOM 696 O O . VAL A 1 91 ? 16.131 0.240 -13.796 1.00 95.38 91 VAL A O 1
ATOM 699 N N . GLY A 1 92 ? 17.987 1.257 -13.075 1.00 91.19 92 GLY A N 1
ATOM 700 C CA . GLY A 1 92 ? 18.645 0.003 -12.758 1.00 91.19 92 GLY A CA 1
ATOM 701 C C . GLY A 1 92 ? 20.009 0.189 -12.123 1.00 91.19 92 GLY A C 1
ATOM 702 O O . GLY A 1 92 ? 20.770 1.071 -12.510 1.00 91.19 92 GLY A O 1
ATOM 703 N N . GLU A 1 93 ? 20.313 -0.683 -11.172 1.00 83.88 93 GLU A N 1
ATOM 704 C CA . GLU A 1 93 ? 21.577 -0.722 -10.446 1.00 83.88 93 GLU A CA 1
ATOM 705 C C . GLU A 1 93 ? 21.960 -2.186 -10.203 1.00 83.88 93 GLU A C 1
ATOM 707 O O . GLU A 1 93 ? 21.091 -3.043 -10.029 1.00 83.88 93 GLU A O 1
ATOM 712 N N . HIS A 1 94 ? 23.256 -2.504 -10.256 1.00 87.31 94 HIS A N 1
ATOM 713 C CA . HIS A 1 94 ? 23.778 -3.863 -10.032 1.00 87.31 94 HIS A CA 1
ATOM 714 C C . HIS A 1 94 ? 23.080 -4.975 -10.848 1.00 87.31 94 HIS A C 1
ATOM 716 O O . HIS A 1 94 ? 22.929 -6.104 -10.391 1.00 87.31 94 HIS A O 1
ATOM 722 N N . GLY A 1 95 ? 22.645 -4.664 -12.074 1.00 88.69 95 GLY A N 1
ATOM 723 C CA . GLY A 1 95 ? 21.975 -5.613 -12.972 1.00 88.69 95 GLY A CA 1
ATOM 724 C C . GLY A 1 95 ? 20.469 -5.779 -12.734 1.00 88.69 95 GLY A C 1
ATOM 725 O O . GLY A 1 95 ? 19.791 -6.364 -13.581 1.00 88.69 95 GLY A O 1
ATOM 726 N N . ALA A 1 96 ? 19.921 -5.218 -11.653 1.00 92.06 96 ALA A N 1
ATOM 727 C CA . ALA A 1 96 ? 18.481 -5.119 -11.454 1.00 92.06 96 ALA A CA 1
ATOM 728 C C . ALA A 1 96 ? 17.891 -4.014 -12.341 1.00 92.06 96 ALA A C 1
ATOM 730 O O . ALA A 1 96 ? 18.500 -2.962 -12.522 1.00 92.06 96 ALA A O 1
ATOM 731 N N . LYS A 1 97 ? 16.694 -4.248 -12.888 1.00 95.69 97 LYS A N 1
ATOM 732 C CA . LYS A 1 97 ? 15.982 -3.306 -13.765 1.00 95.69 97 LYS A CA 1
ATOM 733 C C . LYS A 1 97 ? 14.593 -3.020 -13.220 1.00 95.69 97 LYS A C 1
ATOM 735 O O . LYS A 1 97 ? 13.903 -3.951 -12.817 1.00 95.69 97 LYS A O 1
ATOM 740 N N . GLY A 1 98 ? 14.176 -1.766 -13.278 1.00 96.50 98 GLY A N 1
ATOM 741 C CA . GLY A 1 98 ? 12.860 -1.313 -12.848 1.00 96.50 98 GLY A CA 1
ATOM 742 C C . GLY A 1 98 ? 12.503 0.040 -13.456 1.00 96.50 98 GLY A C 1
ATOM 743 O O . GLY A 1 98 ? 13.073 0.421 -14.480 1.00 96.50 98 GLY A O 1
ATOM 744 N N . CYS A 1 99 ? 11.580 0.761 -12.823 1.00 97.50 99 CYS A N 1
ATOM 745 C CA . CYS A 1 99 ? 11.147 2.089 -13.259 1.00 97.50 99 CYS A CA 1
ATOM 746 C C . CYS A 1 99 ? 11.174 3.104 -12.112 1.00 97.50 99 CYS A C 1
ATOM 748 O O . CYS A 1 99 ? 11.028 2.727 -10.952 1.00 97.50 99 CYS A O 1
ATOM 750 N N . ALA A 1 100 ? 11.352 4.387 -12.425 1.00 97.44 100 ALA A N 1
ATOM 751 C CA . ALA A 1 100 ? 11.387 5.449 -11.419 1.00 97.44 100 ALA A CA 1
ATOM 752 C C . ALA A 1 100 ? 10.000 5.730 -10.817 1.00 97.44 100 ALA A C 1
ATOM 754 O O . ALA A 1 100 ? 9.883 6.060 -9.639 1.00 97.44 100 ALA A O 1
ATOM 755 N N . GLU A 1 101 ? 8.946 5.621 -11.625 1.00 98.25 101 GLU A N 1
ATOM 756 C CA . GLU A 1 101 ? 7.584 5.959 -11.228 1.00 98.25 101 GLU A CA 1
ATOM 757 C C . GLU A 1 101 ? 6.877 4.793 -10.535 1.00 98.25 101 GLU A C 1
ATOM 759 O O . GLU A 1 101 ? 6.944 3.646 -10.983 1.00 98.25 101 GLU A O 1
ATOM 764 N N . GLY A 1 102 ? 6.129 5.111 -9.477 1.00 97.25 102 GLY A N 1
ATOM 765 C CA . GLY A 1 102 ? 5.344 4.156 -8.691 1.00 97.25 102 GLY A CA 1
ATOM 766 C C . GLY A 1 102 ? 4.055 3.721 -9.372 1.00 97.25 102 GLY A C 1
ATOM 767 O O . GLY A 1 102 ? 2.997 3.795 -8.762 1.00 97.25 102 GLY A O 1
ATOM 768 N N . VAL A 1 103 ? 4.128 3.304 -10.636 1.00 98.00 103 VAL A N 1
ATOM 769 C CA . VAL A 1 103 ? 2.985 2.786 -11.396 1.00 98.00 103 VAL A CA 1
ATOM 770 C C . VAL A 1 103 ? 3.236 1.324 -11.711 1.00 98.00 103 VAL A C 1
ATOM 772 O O . VAL A 1 103 ? 4.215 0.988 -12.383 1.00 98.00 103 VAL A O 1
ATOM 775 N N . PHE A 1 104 ? 2.358 0.445 -11.239 1.00 97.88 104 PHE A N 1
ATOM 776 C CA . PHE A 1 104 ? 2.540 -0.991 -11.405 1.00 97.88 104 PHE A CA 1
ATOM 777 C C . PHE A 1 104 ? 1.224 -1.763 -11.498 1.00 97.88 104 PHE A C 1
ATOM 779 O O . PHE A 1 104 ? 0.184 -1.323 -11.010 1.00 97.88 104 PHE A O 1
ATOM 786 N N . ALA A 1 105 ? 1.282 -2.927 -12.140 1.00 97.19 105 ALA A N 1
ATOM 787 C CA . ALA A 1 105 ? 0.193 -3.888 -12.198 1.00 97.19 105 ALA A CA 1
ATOM 788 C C . ALA A 1 105 ? 0.220 -4.829 -10.985 1.00 97.19 105 ALA A C 1
ATOM 790 O O . ALA A 1 105 ? 1.295 -5.206 -10.507 1.00 97.19 105 ALA A O 1
ATOM 791 N N . TYR A 1 106 ? -0.963 -5.240 -10.532 1.00 94.56 106 TYR A N 1
ATOM 792 C CA . TYR A 1 106 ? -1.161 -6.214 -9.458 1.00 94.56 106 TYR A CA 1
ATOM 793 C C . TYR A 1 106 ? -2.030 -7.390 -9.921 1.00 94.56 106 TYR A C 1
ATOM 795 O O . TYR A 1 106 ? -2.747 -7.304 -10.921 1.00 94.56 106 TYR A O 1
ATOM 803 N N . GLU A 1 107 ? -1.995 -8.483 -9.161 1.00 91.94 107 GLU A N 1
ATOM 804 C CA . GLU A 1 107 ? -2.855 -9.648 -9.377 1.00 91.94 107 GLU A CA 1
ATOM 805 C C . GLU A 1 107 ? -3.994 -9.737 -8.352 1.00 91.94 107 GLU A C 1
ATOM 807 O O . GLU A 1 107 ? -3.930 -9.189 -7.249 1.00 91.94 107 GLU A O 1
ATOM 812 N N . GLY A 1 108 ? -5.051 -10.459 -8.733 1.00 88.31 108 GLY A N 1
ATOM 813 C CA . GLY A 1 108 ? -6.258 -10.629 -7.928 1.00 88.31 108 GLY A CA 1
ATOM 814 C C . GLY A 1 108 ? -7.175 -9.405 -7.922 1.00 88.31 108 GLY A C 1
ATOM 815 O O . GLY A 1 108 ? -6.941 -8.409 -8.603 1.00 88.31 108 GLY A O 1
ATOM 816 N N . ASP A 1 109 ? -8.249 -9.501 -7.139 1.00 87.44 109 ASP A N 1
ATOM 817 C CA . ASP A 1 109 ? -9.323 -8.497 -7.123 1.00 87.44 109 ASP A CA 1
ATOM 818 C C . ASP A 1 109 ? -9.356 -7.682 -5.819 1.00 87.44 109 ASP A C 1
ATOM 820 O O . ASP A 1 109 ? -10.147 -6.748 -5.673 1.00 87.44 109 ASP A O 1
ATOM 824 N N . ARG A 1 110 ? -8.484 -8.009 -4.850 1.00 85.88 110 ARG A N 1
ATOM 825 C CA . ARG A 1 110 ? -8.492 -7.384 -3.519 1.00 85.88 110 ARG A CA 1
ATOM 826 C C . ARG A 1 110 ? -8.289 -5.867 -3.573 1.00 85.88 110 ARG A C 1
ATOM 828 O O . ARG A 1 110 ? -9.081 -5.191 -2.913 1.00 85.88 110 ARG A O 1
ATOM 835 N N . PRO A 1 111 ? -7.337 -5.307 -4.352 1.00 87.06 111 PRO A N 1
ATOM 836 C CA . PRO A 1 111 ? -7.170 -3.855 -4.406 1.00 87.06 111 PRO A CA 1
ATOM 837 C C . PRO A 1 111 ? -8.398 -3.115 -4.944 1.00 87.06 111 PRO A C 1
ATOM 839 O O . PRO A 1 111 ? -8.597 -1.943 -4.635 1.00 87.06 111 PRO A O 1
ATOM 842 N N . GLY A 1 112 ? -9.291 -3.807 -5.664 1.00 83.12 112 GLY A N 1
ATOM 843 C CA . GLY A 1 112 ? -10.575 -3.249 -6.074 1.00 83.12 112 GLY A CA 1
ATOM 844 C C . GLY A 1 112 ? -11.443 -2.792 -4.897 1.00 83.12 112 GLY A C 1
ATOM 845 O O . GLY A 1 112 ? -12.180 -1.818 -5.025 1.00 83.12 112 GLY A O 1
ATOM 846 N N . ARG A 1 113 ? -11.298 -3.396 -3.713 1.00 83.88 113 ARG A N 1
ATOM 847 C CA . ARG A 1 113 ? -12.039 -2.983 -2.509 1.00 83.88 113 ARG A CA 1
ATOM 848 C C . ARG A 1 113 ? -11.623 -1.613 -1.973 1.00 83.88 113 ARG A C 1
ATOM 850 O O . ARG A 1 113 ? -12.341 -1.060 -1.149 1.00 83.88 113 ARG A O 1
ATOM 857 N N . TRP A 1 114 ? -10.486 -1.076 -2.410 1.00 85.56 114 TRP A N 1
ATOM 858 C CA . TRP A 1 114 ? -9.919 0.163 -1.874 1.00 85.56 114 TRP A CA 1
ATOM 859 C C . TRP A 1 114 ? -10.208 1.385 -2.748 1.00 85.56 114 TRP A C 1
ATOM 861 O O . TRP A 1 114 ? -9.834 2.489 -2.383 1.00 85.56 114 TRP A O 1
ATOM 871 N N . VAL A 1 115 ? -10.894 1.219 -3.884 1.00 82.38 115 VAL A N 1
ATOM 872 C CA . VAL A 1 115 ? -11.177 2.327 -4.819 1.00 82.38 115 VAL A CA 1
ATOM 873 C C . VAL A 1 115 ? -12.002 3.446 -4.184 1.00 82.38 115 VAL A C 1
ATOM 875 O O . VAL A 1 115 ? -11.821 4.609 -4.525 1.00 82.38 115 VAL A O 1
ATOM 878 N N . ALA A 1 116 ? -12.908 3.104 -3.267 1.00 79.44 116 ALA A N 1
ATOM 879 C CA . ALA A 1 116 ? -13.726 4.082 -2.551 1.00 79.44 116 ALA A CA 1
ATOM 880 C C . ALA A 1 116 ? -13.046 4.626 -1.280 1.00 79.44 116 ALA A C 1
ATOM 882 O O . ALA A 1 116 ? -13.618 5.473 -0.593 1.00 79.44 116 ALA A O 1
ATOM 883 N N . GLU A 1 117 ? -11.857 4.126 -0.941 1.00 81.38 117 GLU A N 1
ATOM 884 C CA . GLU A 1 117 ? -11.156 4.501 0.278 1.00 81.38 117 GLU A CA 1
ATOM 885 C C . GLU A 1 117 ? -10.336 5.775 0.050 1.00 81.38 117 GLU A C 1
ATOM 887 O O . GLU A 1 117 ? -9.644 5.916 -0.956 1.00 81.38 117 GLU A O 1
ATOM 892 N N . LYS A 1 118 ? -10.430 6.729 0.981 1.00 76.56 118 LYS A N 1
ATOM 893 C CA . LYS A 1 118 ? -9.875 8.078 0.783 1.00 76.56 118 LYS A CA 1
ATOM 894 C C . LYS A 1 118 ? -8.371 8.169 1.027 1.00 76.56 118 LYS A C 1
ATOM 896 O O . LYS A 1 118 ? -7.731 9.064 0.480 1.00 76.56 118 LYS A O 1
ATOM 901 N N . ASP A 1 119 ? -7.822 7.290 1.862 1.00 82.44 119 ASP A N 1
ATOM 902 C CA . ASP A 1 119 ? -6.432 7.384 2.306 1.00 82.44 119 ASP A CA 1
ATOM 903 C C . ASP A 1 119 ? -5.765 6.008 2.359 1.00 82.44 119 ASP A C 1
ATOM 905 O O . ASP A 1 119 ? -5.569 5.405 3.408 1.00 82.44 119 ASP A O 1
ATOM 909 N N . VAL A 1 120 ? -5.478 5.450 1.184 1.00 8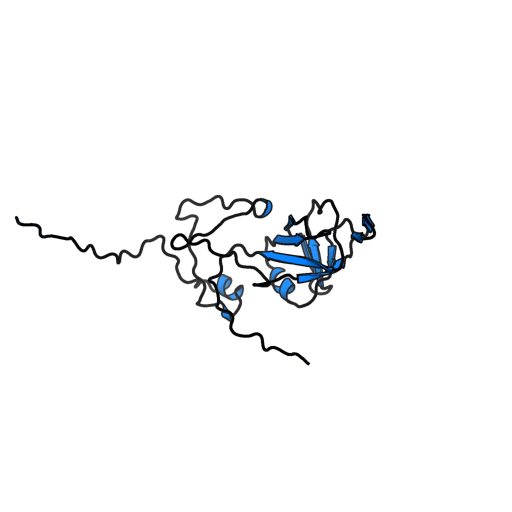9.50 120 VAL A N 1
ATOM 910 C CA . VAL A 1 120 ? -4.859 4.125 1.084 1.00 89.50 120 VAL A CA 1
ATOM 911 C C . VAL A 1 120 ? -3.344 4.265 1.130 1.00 89.50 120 VAL A C 1
ATOM 913 O O . VAL A 1 120 ? -2.753 4.946 0.293 1.00 89.50 120 VAL A O 1
ATOM 916 N N . TRP A 1 121 ? -2.714 3.548 2.057 1.00 91.50 121 TRP A N 1
ATOM 917 C CA . TRP A 1 121 ? -1.263 3.443 2.166 1.00 91.50 121 TRP A CA 1
ATOM 918 C C . TRP A 1 121 ? -0.804 2.006 1.961 1.00 91.50 121 TRP A C 1
ATOM 920 O O . TRP A 1 121 ? -1.426 1.053 2.433 1.00 91.50 121 TRP A O 1
ATOM 930 N N . LEU A 1 122 ? 0.312 1.856 1.255 1.00 93.75 122 LEU A N 1
ATOM 931 C CA . LEU A 1 122 ? 0.979 0.579 1.055 1.00 93.75 122 LEU A CA 1
ATOM 932 C C . LEU A 1 122 ? 2.361 0.633 1.684 1.00 93.75 122 LEU A C 1
ATOM 934 O O . LEU A 1 122 ? 3.092 1.605 1.506 1.00 93.75 122 LEU A O 1
ATOM 938 N N . HIS A 1 123 ? 2.731 -0.425 2.389 1.00 93.56 123 HIS A N 1
ATOM 939 C CA . HIS A 1 123 ? 4.091 -0.640 2.859 1.00 93.56 123 HIS A CA 1
ATOM 940 C C . HIS A 1 123 ? 4.756 -1.619 1.905 1.00 93.56 123 HIS A C 1
ATOM 942 O O . HIS A 1 123 ? 4.286 -2.746 1.748 1.00 93.56 123 HIS A O 1
ATOM 948 N N . GLY A 1 124 ? 5.820 -1.186 1.235 1.00 94.81 124 GLY A N 1
ATOM 949 C CA . GLY A 1 124 ? 6.502 -2.019 0.255 1.00 94.81 124 GLY A CA 1
ATOM 950 C C . GLY A 1 124 ? 8.012 -1.942 0.328 1.00 94.81 124 GLY A C 1
ATOM 951 O O . GLY A 1 124 ? 8.583 -0.951 0.777 1.00 94.81 124 GLY A O 1
ATOM 952 N N . TYR A 1 125 ? 8.629 -3.008 -0.164 1.00 96.31 125 TYR A N 1
ATOM 953 C CA . TYR A 1 125 ? 10.046 -3.136 -0.467 1.00 96.31 125 TYR A CA 1
ATOM 954 C C . TYR A 1 125 ? 10.205 -2.901 -1.966 1.00 96.31 125 TYR A C 1
ATOM 956 O O . TYR A 1 125 ? 10.189 -3.828 -2.758 1.00 96.31 125 TYR A O 1
ATOM 964 N N . TRP A 1 126 ? 10.242 -1.642 -2.394 1.00 97.12 126 TRP A N 1
ATOM 965 C CA . TRP A 1 126 ? 9.884 -1.285 -3.775 1.00 97.12 126 TRP A CA 1
ATOM 966 C C . TRP A 1 126 ? 10.889 -1.722 -4.843 1.00 97.12 126 TRP A C 1
ATOM 968 O O . TRP A 1 126 ? 10.502 -2.084 -5.956 1.00 97.12 126 TRP A O 1
ATOM 978 N N . PHE A 1 127 ? 12.179 -1.695 -4.507 1.00 97.25 127 PHE A N 1
ATOM 979 C CA . PHE A 1 127 ? 13.266 -2.074 -5.417 1.00 97.25 127 PHE A CA 1
ATOM 980 C C . PHE A 1 127 ? 14.205 -3.101 -4.789 1.00 97.25 127 PHE A C 1
ATOM 982 O O . PHE A 1 127 ? 14.574 -4.084 -5.439 1.00 97.25 127 PHE A O 1
ATOM 989 N N . TRP A 1 128 ? 14.544 -2.891 -3.516 1.00 95.69 128 TRP A N 1
ATOM 990 C CA . TRP A 1 128 ? 15.440 -3.728 -2.733 1.00 95.69 128 TRP A CA 1
ATOM 991 C C . TRP A 1 128 ? 14.793 -4.158 -1.421 1.00 95.69 128 TRP A C 1
ATOM 993 O O . TRP A 1 128 ? 14.136 -3.364 -0.752 1.00 95.69 128 TRP A O 1
ATOM 1003 N N . ASP A 1 129 ? 15.079 -5.391 -1.019 1.00 93.19 129 ASP A N 1
ATOM 1004 C CA . ASP A 1 129 ? 14.478 -6.041 0.150 1.00 93.19 129 ASP A CA 1
ATOM 1005 C C . ASP A 1 129 ? 14.968 -5.440 1.483 1.00 93.19 129 ASP A C 1
ATOM 1007 O O . ASP A 1 129 ? 14.421 -5.729 2.540 1.00 93.19 129 ASP A O 1
ATOM 1011 N N . TRP A 1 130 ? 15.998 -4.589 1.444 1.00 92.38 130 TRP A N 1
ATOM 1012 C CA . TRP A 1 130 ? 16.539 -3.869 2.603 1.00 92.38 130 TRP A CA 1
ATOM 1013 C C . TRP A 1 130 ? 16.079 -2.407 2.697 1.00 92.38 130 TRP A C 1
ATOM 1015 O O . TRP A 1 130 ? 16.546 -1.684 3.573 1.00 92.38 130 TRP A O 1
ATOM 1025 N N . SER A 1 131 ? 15.244 -1.938 1.765 1.00 93.88 131 SER A N 1
ATOM 1026 C CA . SER A 1 131 ? 14.812 -0.539 1.688 1.00 93.88 131 SER A CA 1
ATOM 1027 C C . SER A 1 131 ? 13.305 -0.471 1.491 1.00 93.88 131 SER A C 1
ATOM 1029 O O . SER A 1 131 ? 12.819 -0.335 0.364 1.00 93.88 131 SER A O 1
ATOM 1031 N N . ASP A 1 132 ? 12.571 -0.579 2.591 1.00 93.62 132 ASP A N 1
ATOM 1032 C CA . ASP A 1 132 ? 11.131 -0.395 2.610 1.00 93.62 132 ASP A CA 1
ATOM 1033 C C . ASP A 1 132 ? 10.714 1.070 2.756 1.00 93.62 132 ASP A C 1
ATOM 1035 O O . ASP A 1 132 ? 11.448 1.921 3.260 1.00 93.62 132 ASP A O 1
ATOM 1039 N N . GLN A 1 133 ? 9.498 1.367 2.304 1.00 93.62 133 GLN A N 1
ATOM 1040 C CA . GLN A 1 133 ? 8.855 2.654 2.533 1.00 93.62 133 GLN A CA 1
ATOM 1041 C C . GLN A 1 133 ? 7.333 2.500 2.504 1.00 93.62 133 GLN A C 1
ATOM 1043 O O . GLN A 1 133 ? 6.788 1.755 1.685 1.00 93.62 133 GLN A O 1
ATOM 1048 N N . ARG A 1 134 ? 6.634 3.264 3.348 1.00 93.38 134 ARG A N 1
ATOM 1049 C CA . ARG A 1 134 ? 5.186 3.458 3.228 1.00 93.38 134 ARG A CA 1
ATOM 1050 C C . ARG A 1 134 ? 4.886 4.548 2.215 1.00 93.38 134 ARG A C 1
ATOM 1052 O O . ARG A 1 134 ? 5.420 5.651 2.313 1.00 93.38 134 ARG A O 1
ATOM 1059 N N . GLN A 1 135 ? 4.030 4.244 1.251 1.00 93.75 135 GLN A N 1
ATOM 1060 C CA . GLN A 1 135 ? 3.662 5.168 0.190 1.00 93.75 135 GLN A CA 1
ATOM 1061 C C . GLN A 1 135 ? 2.152 5.226 0.015 1.00 93.75 135 GLN A C 1
ATOM 1063 O O . GLN A 1 135 ? 1.464 4.204 -0.019 1.00 93.75 135 GLN A O 1
ATOM 1068 N N . LYS A 1 136 ? 1.653 6.455 -0.104 1.00 93.62 136 LYS A N 1
ATOM 1069 C CA . LYS A 1 136 ? 0.248 6.735 -0.363 1.00 93.62 136 LYS A CA 1
ATOM 1070 C C . LYS A 1 136 ? -0.108 6.333 -1.788 1.00 93.62 136 LYS A C 1
ATOM 1072 O O . LYS A 1 136 ? 0.653 6.583 -2.723 1.00 93.62 136 LYS A O 1
ATOM 1077 N N . VAL A 1 137 ? -1.276 5.734 -1.959 1.00 94.75 137 VAL A N 1
ATOM 1078 C CA . VAL A 1 137 ? -1.857 5.446 -3.267 1.00 94.75 137 VAL A CA 1
ATOM 1079 C C . VAL A 1 137 ? -2.545 6.705 -3.780 1.00 94.75 137 VAL A C 1
ATOM 1081 O O . VAL A 1 137 ? -3.376 7.298 -3.099 1.00 94.75 137 VAL A O 1
ATOM 1084 N N . GLU A 1 138 ? -2.193 7.111 -4.994 1.00 94.56 138 GLU A N 1
ATOM 1085 C CA . GLU A 1 138 ? -2.854 8.192 -5.723 1.00 94.56 138 GLU A CA 1
ATOM 1086 C C . GLU A 1 138 ? -4.087 7.676 -6.472 1.00 94.56 138 GLU A C 1
ATOM 1088 O O . GLU A 1 138 ? -5.130 8.326 -6.470 1.00 94.56 138 GLU A O 1
ATOM 1093 N N . ALA A 1 139 ? -3.987 6.503 -7.107 1.00 93.75 139 ALA A N 1
ATOM 1094 C CA . ALA A 1 139 ? -5.089 5.930 -7.871 1.00 93.75 139 ALA A CA 1
ATOM 1095 C C . ALA A 1 139 ? -5.024 4.401 -7.957 1.00 93.75 139 ALA A C 1
ATOM 1097 O O . ALA A 1 139 ? -3.947 3.803 -7.993 1.00 93.75 139 ALA A O 1
ATOM 1098 N N . ILE A 1 140 ? -6.202 3.781 -8.069 1.00 94.06 140 ILE A N 1
ATOM 1099 C CA . ILE A 1 140 ? -6.373 2.360 -8.379 1.00 94.06 140 ILE A CA 1
ATOM 1100 C C . ILE A 1 140 ? -7.308 2.250 -9.585 1.00 94.06 140 ILE A C 1
ATOM 1102 O O . ILE A 1 140 ? -8.474 2.631 -9.509 1.00 94.06 140 ILE A O 1
ATOM 1106 N N . ASP A 1 141 ? -6.808 1.700 -10.689 1.00 94.00 141 ASP A N 1
ATOM 1107 C CA . ASP A 1 141 ? -7.609 1.369 -11.872 1.00 94.00 141 ASP A CA 1
ATOM 1108 C C . ASP A 1 141 ? -7.932 -0.130 -11.829 1.00 94.00 141 ASP A C 1
ATOM 1110 O O . ASP A 1 141 ? -7.058 -0.979 -12.021 1.00 94.00 141 ASP A O 1
ATOM 1114 N N . GLN A 1 142 ? -9.190 -0.468 -11.536 1.00 91.69 142 GLN A N 1
ATOM 1115 C CA . GLN A 1 142 ? -9.655 -1.859 -11.472 1.00 91.69 142 GLN A CA 1
ATOM 1116 C C . GLN A 1 142 ? -9.683 -2.543 -12.839 1.00 91.69 142 GLN A C 1
ATOM 1118 O O . GLN A 1 142 ? -9.469 -3.750 -12.916 1.00 91.69 142 GLN A O 1
ATOM 1123 N N . GLN A 1 143 ? -9.952 -1.796 -13.914 1.00 91.12 143 GLN A N 1
ATOM 1124 C CA . GLN A 1 143 ? -10.064 -2.369 -15.256 1.00 91.12 143 GLN A CA 1
ATOM 1125 C C . GLN A 1 143 ? -8.689 -2.776 -15.775 1.00 91.12 143 GLN A C 1
ATOM 1127 O O . GLN A 1 143 ? -8.535 -3.845 -16.362 1.00 91.12 143 GLN A O 1
ATOM 1132 N N . LYS A 1 144 ? -7.681 -1.938 -15.523 1.00 93.88 144 LYS A N 1
ATOM 1133 C CA . LYS A 1 144 ? -6.290 -2.212 -15.901 1.00 93.88 144 LYS A CA 1
ATOM 1134 C C . LYS A 1 144 ? -5.521 -3.000 -14.845 1.00 93.88 144 LYS A C 1
ATOM 1136 O O . LYS A 1 144 ? -4.417 -3.450 -15.133 1.00 93.88 144 LYS A O 1
ATOM 1141 N N . ARG A 1 145 ? -6.090 -3.159 -13.644 1.00 95.56 145 ARG A N 1
ATOM 1142 C CA . ARG A 1 145 ? -5.434 -3.722 -12.453 1.00 95.56 145 ARG A CA 1
ATOM 1143 C C . ARG A 1 145 ? -4.104 -3.038 -12.154 1.00 95.56 145 ARG A C 1
ATOM 1145 O O . ARG A 1 145 ? -3.075 -3.687 -11.978 1.00 95.56 145 ARG A O 1
ATOM 1152 N N . THR A 1 146 ? -4.130 -1.708 -12.109 1.00 96.56 146 THR A N 1
ATOM 1153 C CA . THR A 1 146 ? -2.941 -0.891 -11.841 1.00 96.56 146 THR A CA 1
ATOM 1154 C C . THR A 1 146 ? -3.104 -0.037 -10.598 1.00 96.56 146 THR A C 1
ATOM 1156 O O . THR A 1 146 ? -4.183 0.501 -10.345 1.00 96.56 146 THR A O 1
ATOM 1159 N N . ILE A 1 147 ? -2.013 0.116 -9.853 1.00 96.81 147 ILE A N 1
ATOM 1160 C CA . ILE A 1 147 ? -1.877 1.053 -8.740 1.00 96.81 147 ILE A CA 1
ATOM 1161 C C . ILE A 1 147 ? -0.878 2.133 -9.152 1.00 96.81 147 ILE A C 1
ATOM 1163 O O . ILE A 1 147 ? 0.185 1.828 -9.696 1.00 96.81 147 ILE A O 1
ATOM 1167 N N . THR A 1 148 ? -1.232 3.383 -8.866 1.00 97.50 148 THR A N 1
ATOM 1168 C CA . THR A 1 148 ? -0.349 4.547 -8.961 1.00 97.50 148 THR A CA 1
ATOM 1169 C C . THR A 1 148 ? -0.093 5.068 -7.556 1.00 97.50 148 THR A C 1
ATOM 1171 O O . THR A 1 148 ? -1.036 5.378 -6.829 1.00 97.50 148 THR A O 1
ATOM 1174 N N . LEU A 1 149 ? 1.174 5.165 -7.169 1.00 97.25 149 LEU A N 1
ATOM 1175 C CA . LEU A 1 149 ? 1.611 5.745 -5.905 1.00 97.25 149 LEU A CA 1
ATOM 1176 C C . LEU A 1 149 ? 1.854 7.242 -6.053 1.00 97.25 149 LEU A C 1
ATOM 1178 O O . LEU A 1 149 ? 2.410 7.700 -7.053 1.00 97.25 149 LEU A O 1
ATOM 1182 N N . ALA A 1 150 ? 1.480 7.987 -5.019 1.00 96.31 150 ALA A N 1
ATOM 1183 C CA . ALA A 1 150 ? 1.708 9.415 -4.939 1.00 96.31 150 ALA A CA 1
ATOM 1184 C C . ALA A 1 150 ? 3.208 9.737 -4.860 1.00 96.31 150 ALA A C 1
ATOM 1186 O O . ALA A 1 150 ? 4.035 8.940 -4.410 1.00 96.31 150 ALA A O 1
ATOM 1187 N N . LYS A 1 151 ? 3.560 10.950 -5.286 1.00 95.44 151 LYS A N 1
ATOM 1188 C CA . LYS A 1 151 ? 4.908 11.498 -5.112 1.00 95.44 151 LYS A CA 1
ATOM 1189 C C . LYS A 1 151 ? 5.150 11.912 -3.649 1.00 95.44 151 LYS A C 1
ATOM 1191 O O . LYS A 1 151 ? 4.195 12.297 -2.976 1.00 95.44 151 LYS A O 1
ATOM 1196 N N . PRO A 1 152 ? 6.416 11.945 -3.190 1.00 95.88 152 PRO A N 1
ATOM 1197 C CA . PRO A 1 152 ? 7.627 11.555 -3.917 1.00 95.88 152 PRO A CA 1
ATOM 1198 C C . PRO A 1 152 ? 7.762 10.033 -4.068 1.00 95.88 152 PRO A C 1
ATOM 1200 O O . PRO A 1 152 ? 7.423 9.267 -3.170 1.00 95.88 152 PRO A O 1
ATOM 1203 N N . HIS A 1 153 ? 8.279 9.603 -5.220 1.00 96.44 153 HIS A N 1
ATOM 1204 C CA . HIS A 1 153 ? 8.556 8.192 -5.483 1.00 96.44 153 HIS A CA 1
ATOM 1205 C C . HIS A 1 153 ? 9.754 7.689 -4.673 1.00 96.44 153 HIS A C 1
ATOM 1207 O O . HIS A 1 153 ? 10.601 8.472 -4.236 1.00 96.44 153 HIS A O 1
ATOM 1213 N N . HIS A 1 154 ? 9.825 6.370 -4.490 1.00 95.75 154 HIS A N 1
ATOM 1214 C CA . HIS A 1 154 ? 10.928 5.750 -3.771 1.00 95.75 154 HIS A CA 1
ATOM 1215 C C . HIS A 1 154 ? 12.235 5.982 -4.539 1.00 95.75 154 HIS A C 1
ATOM 1217 O O . HIS A 1 154 ? 12.274 5.847 -5.760 1.00 95.75 154 HIS A O 1
ATOM 1223 N N . HIS A 1 155 ? 13.310 6.340 -3.839 1.00 95.19 155 HIS A N 1
ATOM 1224 C CA . HIS A 1 155 ? 14.531 6.846 -4.473 1.00 95.19 155 HIS A CA 1
ATOM 1225 C C . HIS A 1 155 ? 15.247 5.834 -5.388 1.00 95.19 155 HIS A C 1
ATOM 1227 O O . HIS A 1 155 ? 15.860 6.244 -6.369 1.00 95.19 155 HIS A O 1
ATOM 1233 N N . TYR A 1 156 ? 15.129 4.527 -5.121 1.00 96.00 156 TYR A N 1
ATOM 1234 C CA . TYR A 1 156 ? 15.620 3.471 -6.024 1.00 96.00 156 TYR A CA 1
ATOM 1235 C C . TYR A 1 156 ? 14.661 3.157 -7.188 1.00 96.00 156 TYR A C 1
ATOM 1237 O O . TYR A 1 156 ? 15.031 2.446 -8.119 1.00 96.00 156 TYR A O 1
ATOM 1245 N N . GLY A 1 157 ? 13.424 3.652 -7.139 1.00 97.00 157 GLY A N 1
ATOM 1246 C CA . GLY A 1 157 ? 12.337 3.260 -8.031 1.00 97.00 157 GLY A CA 1
ATOM 1247 C C . GLY A 1 157 ? 11.627 1.980 -7.585 1.00 97.00 157 GLY A C 1
ATOM 1248 O O . GLY A 1 157 ? 11.614 1.633 -6.401 1.00 97.00 157 GLY A O 1
ATOM 1249 N N . TYR A 1 158 ? 11.036 1.287 -8.558 1.00 98.00 158 TYR A N 1
ATOM 1250 C CA . TYR A 1 158 ? 10.172 0.118 -8.388 1.00 98.00 158 TYR A CA 1
ATOM 1251 C C . TYR A 1 158 ? 10.596 -1.007 -9.319 1.00 98.00 158 TYR A C 1
ATOM 1253 O O . TYR A 1 158 ? 10.991 -0.753 -10.460 1.00 98.00 158 TYR A O 1
ATOM 1261 N 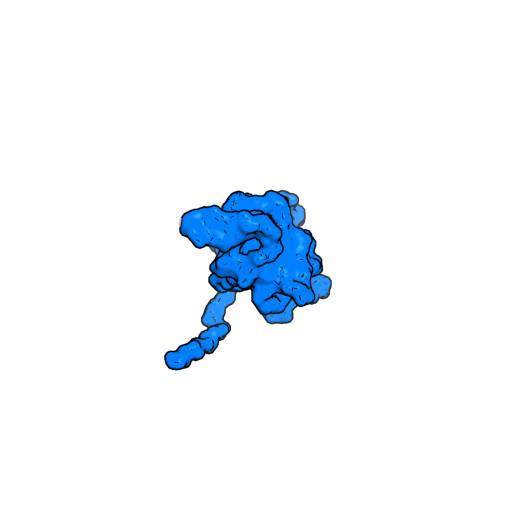N . ARG A 1 159 ? 10.470 -2.258 -8.875 1.00 96.50 159 ARG A N 1
ATOM 1262 C CA . ARG A 1 159 ? 10.885 -3.437 -9.644 1.00 96.50 159 ARG A CA 1
ATOM 1263 C C . ARG A 1 159 ? 9.783 -4.495 -9.706 1.00 96.50 159 ARG A C 1
ATOM 1265 O O . ARG A 1 159 ? 9.050 -4.705 -8.750 1.00 96.50 159 ARG A O 1
ATOM 1272 N N . LYS A 1 160 ? 9.684 -5.197 -10.840 1.00 97.06 160 LYS A N 1
ATOM 1273 C CA . LYS A 1 160 ? 8.846 -6.401 -10.944 1.00 97.06 160 LYS A CA 1
ATOM 1274 C C . LYS A 1 160 ? 9.346 -7.467 -9.964 1.00 97.06 160 LYS A C 1
ATOM 1276 O O . LYS A 1 160 ? 10.552 -7.677 -9.864 1.00 97.06 160 LYS A O 1
ATOM 1281 N N . GLY A 1 161 ? 8.435 -8.169 -9.303 1.00 95.19 161 GLY A N 1
ATOM 1282 C CA . GLY A 1 161 ? 8.797 -9.206 -8.339 1.00 95.19 161 GLY A CA 1
ATOM 1283 C C . GLY A 1 161 ? 9.050 -8.702 -6.928 1.00 95.19 161 GLY A C 1
ATOM 1284 O O . GLY A 1 161 ? 9.445 -9.481 -6.072 1.00 95.19 161 GLY A O 1
ATOM 1285 N N . GLN A 1 162 ? 8.861 -7.403 -6.69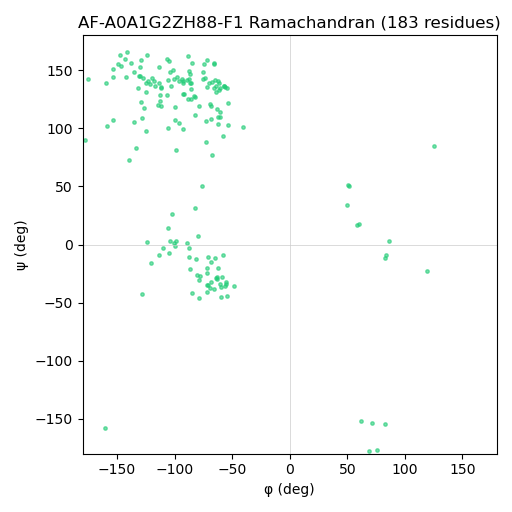4 1.00 96.00 162 GLN A N 1
ATOM 1286 C CA . GLN A 1 162 ? 9.004 -6.820 -5.371 1.00 96.00 162 GLN A CA 1
ATOM 1287 C C . GLN A 1 162 ? 7.717 -6.851 -4.561 1.00 96.00 162 GLN A C 1
ATOM 1289 O O . GLN A 1 162 ? 6.628 -7.021 -5.106 1.00 96.00 162 GLN A O 1
ATOM 1294 N N . TRP A 1 163 ? 7.865 -6.688 -3.252 1.00 93.81 163 TRP A N 1
ATOM 1295 C CA . TRP A 1 163 ? 6.839 -7.032 -2.277 1.00 93.81 163 TRP A CA 1
ATOM 1296 C C . TRP A 1 163 ? 6.157 -5.797 -1.701 1.00 93.81 163 TRP A C 1
ATOM 1298 O O . TRP A 1 163 ? 6.813 -4.807 -1.381 1.00 93.81 163 TRP A O 1
ATOM 1308 N N . PHE A 1 164 ? 4.849 -5.871 -1.485 1.00 94.19 164 PHE A N 1
ATOM 1309 C CA . PHE A 1 164 ? 4.112 -4.873 -0.718 1.00 94.19 164 PHE A CA 1
ATOM 1310 C C . PHE A 1 164 ? 2.937 -5.493 0.034 1.00 94.19 164 PHE A C 1
ATOM 1312 O O . PHE A 1 164 ? 2.494 -6.601 -0.257 1.00 94.19 164 PHE A O 1
ATOM 1319 N N . TYR A 1 165 ? 2.414 -4.772 1.013 1.00 91.69 165 TYR A N 1
ATOM 1320 C CA . TYR A 1 165 ? 1.150 -5.079 1.667 1.00 91.69 165 TYR A CA 1
ATOM 1321 C C . TYR A 1 165 ? 0.413 -3.780 1.989 1.00 91.69 165 TYR A C 1
ATOM 1323 O O . TYR A 1 165 ? 1.005 -2.700 2.036 1.00 91.69 165 TYR A O 1
ATOM 1331 N N . ARG A 1 166 ? -0.899 -3.879 2.193 1.00 86.88 166 ARG A N 1
ATOM 1332 C CA . ARG A 1 166 ? -1.697 -2.768 2.718 1.00 86.88 166 ARG A CA 1
ATOM 1333 C C . ARG A 1 166 ? -1.766 -2.893 4.229 1.00 86.88 166 ARG A C 1
ATOM 1335 O O . ARG A 1 166 ? -2.140 -3.960 4.711 1.00 86.88 166 ARG A O 1
ATOM 1342 N N . SER A 1 167 ? -1.467 -1.812 4.938 1.00 74.19 167 SER A N 1
ATOM 1343 C CA . SER A 1 167 ? -1.903 -1.645 6.324 1.00 74.19 167 SER A CA 1
ATOM 1344 C C . SER A 1 167 ? -3.226 -0.890 6.334 1.00 74.19 167 SER A C 1
ATOM 1346 O O . SER A 1 167 ? -3.420 0.040 5.553 1.00 74.19 167 SER A O 1
ATOM 1348 N N . ASP A 1 168 ? -4.129 -1.325 7.194 1.00 67.06 168 ASP A N 1
ATOM 1349 C CA . ASP A 1 168 ? -5.376 -0.660 7.525 1.00 67.06 168 ASP A CA 1
ATOM 1350 C C . ASP A 1 168 ? -5.214 0.058 8.873 1.00 67.06 168 ASP A C 1
ATOM 1352 O O . ASP A 1 168 ? -4.483 -0.409 9.747 1.00 67.06 168 ASP A O 1
ATOM 1356 N N . ASP A 1 169 ? -5.937 1.161 9.063 1.00 55.28 169 ASP A N 1
ATOM 1357 C CA . ASP A 1 169 ? -5.846 1.994 10.275 1.00 55.28 169 ASP A CA 1
ATOM 1358 C C . ASP A 1 169 ? -6.625 1.434 11.486 1.00 55.28 169 ASP A C 1
ATOM 1360 O O . ASP A 1 169 ? -6.758 2.101 12.508 1.00 55.28 169 ASP A O 1
ATOM 1364 N N . TRP A 1 170 ? -7.172 0.217 11.401 1.00 49.66 170 TRP A N 1
ATOM 1365 C CA . TRP A 1 170 ? -7.860 -0.452 12.516 1.00 49.66 170 TRP A CA 1
ATOM 1366 C C . TRP A 1 170 ? -7.076 -1.692 12.958 1.00 49.66 170 TRP A C 1
ATOM 1368 O O . TRP A 1 170 ? -6.341 -2.277 12.172 1.00 49.66 170 TRP A O 1
ATOM 1378 N N . ALA A 1 171 ? -7.192 -2.107 14.220 1.00 45.91 171 ALA A N 1
ATOM 1379 C CA . ALA A 1 171 ? -6.437 -3.242 14.757 1.00 45.91 171 ALA A CA 1
ATOM 1380 C C . ALA A 1 171 ? -7.212 -4.564 14.640 1.00 45.91 171 ALA A C 1
ATOM 1382 O O . ALA A 1 171 ? -8.416 -4.618 14.893 1.00 45.91 171 ALA A O 1
ATOM 1383 N N . THR A 1 172 ? -6.522 -5.656 14.305 1.00 43.91 172 THR A N 1
ATOM 1384 C CA . THR A 1 172 ? -7.106 -7.011 14.301 1.00 43.91 172 THR A CA 1
ATOM 1385 C C . THR A 1 172 ? -6.814 -7.760 15.596 1.00 43.91 172 THR A C 1
ATOM 1387 O O . THR A 1 172 ? -5.690 -7.741 16.097 1.00 43.91 172 THR A O 1
ATOM 1390 N N . TRP A 1 173 ? -7.805 -8.509 16.087 1.00 35.25 173 TRP A N 1
ATOM 1391 C CA . TRP A 1 173 ? -7.584 -9.611 17.026 1.00 35.25 173 TRP A CA 1
ATOM 1392 C C . TRP A 1 173 ? -6.777 -10.731 16.338 1.00 35.25 173 TRP A C 1
ATOM 1394 O O . TRP A 1 173 ? -7.036 -11.002 15.160 1.00 35.25 173 TRP A O 1
ATOM 1404 N N . PRO A 1 174 ? -5.833 -11.416 17.014 1.00 36.50 174 PRO A N 1
ATOM 1405 C CA . PRO A 1 174 ? -5.174 -12.581 16.435 1.00 36.50 174 PRO A CA 1
ATOM 1406 C C . PRO A 1 174 ? -6.210 -13.677 16.157 1.00 36.50 174 PRO A C 1
ATOM 1408 O O . PRO A 1 174 ? -6.755 -14.289 17.074 1.00 36.50 174 PRO A O 1
ATOM 1411 N N . VAL A 1 175 ? -6.490 -13.934 14.879 1.00 41.84 175 VAL A N 1
ATOM 1412 C CA . VAL A 1 175 ? -7.245 -15.117 14.456 1.00 41.84 175 VAL A CA 1
ATOM 1413 C C . VAL A 1 175 ? -6.267 -16.297 14.477 1.00 41.84 175 VAL A C 1
ATOM 1415 O O . VAL A 1 175 ? -5.265 -16.236 13.763 1.00 41.84 175 VAL A O 1
ATOM 1418 N N . PRO A 1 176 ? -6.491 -17.355 15.278 1.00 33.00 176 PRO A N 1
ATOM 1419 C CA . PRO A 1 176 ? -5.667 -18.556 15.206 1.00 33.00 176 PRO A CA 1
ATOM 1420 C C . PRO A 1 176 ? -5.793 -19.183 13.813 1.00 33.00 176 PRO A C 1
ATOM 1422 O O . PRO A 1 176 ? -6.909 -19.346 13.313 1.00 33.00 176 PRO A O 1
ATOM 1425 N N . ASP A 1 177 ? -4.660 -19.544 13.204 1.00 44.41 177 ASP A N 1
ATOM 1426 C CA . ASP A 1 177 ? -4.597 -20.206 11.899 1.00 44.41 177 ASP A CA 1
ATOM 1427 C C . ASP A 1 177 ? -5.470 -21.465 11.886 1.00 44.41 177 ASP A C 1
ATOM 1429 O O . ASP A 1 177 ? -5.098 -22.531 12.378 1.00 44.41 177 ASP A O 1
ATOM 1433 N N . SER A 1 178 ? -6.638 -21.366 11.262 1.00 43.00 178 SER A N 1
ATOM 1434 C CA . SER A 1 178 ? -7.336 -22.535 10.758 1.00 43.00 178 SER A CA 1
ATOM 1435 C C . SER A 1 178 ? -7.833 -22.236 9.353 1.00 43.00 178 SER A C 1
ATOM 1437 O O . SER A 1 178 ? -8.800 -21.511 9.150 1.00 43.00 178 SER A O 1
ATOM 1439 N N . GLN A 1 179 ? -7.118 -22.846 8.406 1.00 37.28 179 GLN A N 1
ATOM 1440 C CA . GLN A 1 179 ? -7.499 -23.226 7.042 1.00 37.28 179 GLN A CA 1
ATOM 1441 C C . GLN A 1 179 ? -6.565 -22.670 5.969 1.00 37.28 179 GLN A C 1
ATOM 1443 O O . GLN A 1 179 ? -6.851 -21.691 5.289 1.00 37.28 179 GLN A O 1
ATOM 1448 N N . ASN A 1 180 ? -5.481 -23.411 5.743 1.00 33.94 180 ASN A N 1
ATOM 1449 C CA . ASN A 1 180 ? -4.918 -23.542 4.409 1.00 33.94 180 ASN A CA 1
ATOM 1450 C C . ASN A 1 180 ? -4.744 -25.047 4.125 1.00 33.94 180 ASN A C 1
ATOM 1452 O O . ASN A 1 180 ? -3.918 -25.685 4.786 1.00 33.94 180 ASN A O 1
ATOM 1456 N N . PRO A 1 181 ? -5.536 -25.669 3.230 1.00 39.97 181 PRO A N 1
ATOM 1457 C CA . PRO A 1 181 ? -5.299 -27.051 2.847 1.00 39.97 181 PRO A CA 1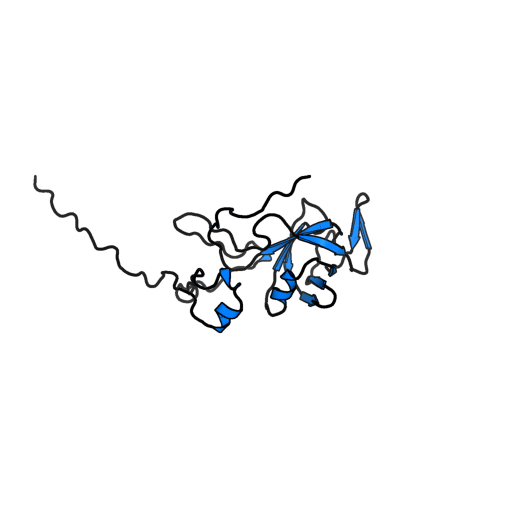
ATOM 1458 C C . PRO A 1 181 ? -3.998 -27.118 2.048 1.00 39.97 181 PRO A C 1
ATOM 1460 O O . PRO A 1 181 ? -3.837 -26.501 0.997 1.00 39.97 181 PRO A O 1
ATOM 1463 N N . THR A 1 182 ? -3.048 -27.876 2.579 1.00 34.78 182 THR A N 1
ATOM 1464 C CA . THR A 1 182 ? -1.799 -28.215 1.912 1.00 34.78 182 THR A CA 1
ATOM 1465 C C . THR A 1 182 ? -2.130 -28.984 0.634 1.00 34.78 182 THR A C 1
ATOM 1467 O O . THR A 1 182 ? -2.626 -30.105 0.703 1.00 34.78 182 THR A O 1
ATOM 1470 N N . VAL A 1 183 ? -1.839 -28.413 -0.534 1.00 38.47 183 VAL A N 1
ATOM 1471 C CA . VAL A 1 183 ? -1.701 -29.199 -1.765 1.00 38.47 183 VAL A CA 1
ATOM 1472 C C . VAL A 1 183 ? -0.215 -29.262 -2.078 1.00 38.47 183 VAL A C 1
ATOM 1474 O O . VAL A 1 183 ? 0.378 -28.303 -2.565 1.00 38.47 183 VAL A O 1
ATOM 1477 N N . LYS A 1 184 ? 0.394 -30.396 -1.736 1.00 30.70 184 LYS A N 1
ATOM 1478 C CA . LYS A 1 184 ? 1.656 -30.843 -2.325 1.00 30.70 184 LYS A CA 1
ATOM 1479 C C . LYS A 1 184 ? 1.332 -31.864 -3.424 1.00 30.70 184 LYS A C 1
ATOM 1481 O O . LYS A 1 184 ? 0.401 -32.645 -3.215 1.00 30.70 184 LYS A O 1
ATOM 1486 N N . PRO A 1 185 ? 2.074 -31.907 -4.541 1.00 45.00 185 PRO A N 1
ATOM 1487 C CA . PRO A 1 185 ? 2.334 -33.175 -5.210 1.00 45.00 185 PRO A CA 1
ATOM 1488 C C . PRO A 1 185 ? 3.256 -34.065 -4.360 1.00 45.00 185 PRO A C 1
ATOM 1490 O O . PRO A 1 185 ? 4.133 -33.518 -3.647 1.00 45.00 185 PRO A O 1
#

Radius of gyration: 21.89 Å; Cα contacts (8 Å, |Δi|>4): 293; chains: 1; bounding box: 49×47×85 Å

Mean predicted aligned error: 10.86 Å